Protein AF-A0A1A5YDM5-F1 (afdb_monomer)

Solvent-accessible surface area (backbone atoms only — not comparable to full-atom values): 18123 Å² total; per-residue (Å²): 141,86,87,84,81,90,83,82,86,82,82,85,85,87,78,85,77,88,78,87,75,82,81,81,90,75,72,69,75,65,53,53,61,54,53,54,57,54,51,52,54,52,51,50,52,50,48,50,50,52,50,48,53,49,52,56,62,69,59,62,75,57,85,67,50,71,64,57,40,47,51,52,39,51,50,52,51,40,64,59,36,31,85,51,29,62,77,20,45,50,38,29,23,38,36,40,39,38,33,32,37,26,44,34,77,81,57,49,44,84,68,57,51,68,57,50,67,76,68,77,66,81,78,61,51,37,73,20,21,45,52,49,48,54,55,43,61,77,44,60,92,49,73,52,53,78,51,64,41,77,81,8,33,28,17,37,35,39,38,65,83,55,66,65,42,37,38,38,30,33,50,74,48,75,56,96,66,21,28,33,34,44,35,37,42,34,31,79,37,78,62,95,55,84,55,48,70,64,58,56,45,50,54,54,48,53,55,48,62,67,33,65,83,60,40,44,78,77,44,69,36,37,38,41,38,42,42,23,93,54,89,63,48,62,62,51,47,33,60,75,54,64,37,48,79,77,48,76,48,77,55,98,60,32,41,34,39,36,20,31,37,9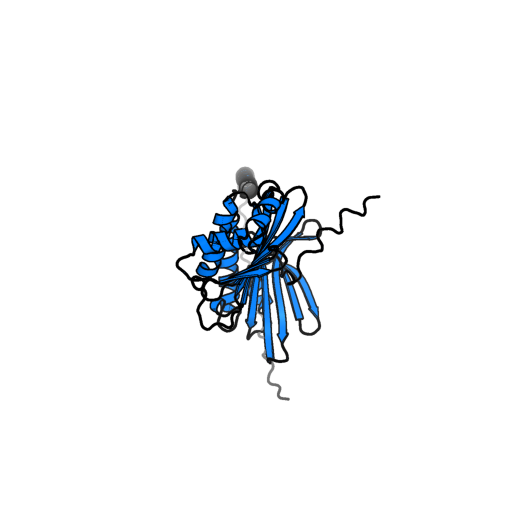2,81,52,69,54,66,37,80,72,55,102,86,48,62,28,28,32,22,32,36,40,34,62,37,75,91,76,75,41,34,37,38,39,41,14,31,19,50,71,73,69,97,66,76,92,69,78,87,68,74,81,80,78,82,79,130

Nearest PDB structures (foldseek):
  2o3o-assembly3_E  TM=2.732E-01  e=9.378E-02  Bacillus subtilis
  1b6f-assembly1_A  TM=4.244E-01  e=1.188E+00  Betula pendula
  4euz-assembly1_A  TM=3.661E-01  e=9.434E-01  Serratia fonticola
  4ev4-assembly1_A  TM=3.649E-01  e=8.406E-01  Serratia fonticola

Organism: NCBI:txid1844972

Secondary structure (DSSP, 8-state):
-----PPPPPP--------------S-HHHHHHHHHHHHHHHHHHHHHHHHHHHHHHHS------HHHHHHHHHHHHHHHHHTTSTT-GGGSEEEEEEEEEEETTTS--TTTHHHHGGGT--S--SHHHHHHHHHHHHTTTS--EEEEETTTTEEEEE-GGGTTEEEEEEEEEEETTEEEEEEEEEE-S-SSS---HHHHHHHHHHHHHHHTTT-EEEEEEEEEEEEES-TTHHHHHHHHHTPEEEEEEEETTEEEEEEE-TT-S--EEEETTEEE-EEEEEEEETTTTEEEEEEEES----S--S-TTSTTSS---

Mean predicted aligned error: 12.62 Å

Foldseek 3Di:
DDDDDDDDDDDDDDDDDDDDDDDDPDDPPVVVVVVVVVVVVVVVVVVVVVVVVVVVVVVVVPVDDPLNLVLQQLVLVQVLQQVFFDVGLQLWKKKKKWKKKFALVRQVCVVVLVVVVVVPDDQCAGPQSVLLVVLCVVVVVFPKDWDADDSNQWIWIDGVVLPAWIKIKGFPQDDPRITIIMIMTIGDSPDPDGGDSVSVSVSVVSSVVSCVVGMDGPDMKMKIKHWGPDDCSVVVSCVSQVWDWDDWDDPDQKTKTWTDHPSHDAWDDDDDPDITFKMKMWHCDPVVNTIMIMIMTRYPDDPDDDDPPPPPPPPDD

InterPro domains:
  IPR014794 Sporulation protein SpoIIT [PF08680] (233-302)

Sequence (317 aa):
MYIPPRFILKPETRRKQRGASSPRRGGKDERRKKALRGAGAAGLLLACLLVLAFLINKDADLSVSPIQAIEQDVKLLWDWSDGLLVGGAASAAWSIRMDAELPAAAGGLGKQEAEASSAGFGETTGTAGRLASEWLAGNASAGGETVVRNDGRTATVTSPEYSDIVITIHDAGVEDGKTRLVILLERSGQTGDVTTADSLLAAAGRLAEKMDGGAAIVGTSFKVRGFTESSGAAHTLQRLALAEQLETYDEDGTYSATMYTGKLRHRAGLDGRRNANLQVSEHNNTERDAVELTIGVPLISGDFGGTDAVTNAQNGE

Structure (mmCIF, N/CA/C/O backbone):
data_AF-A0A1A5YDM5-F1
#
_entry.id   AF-A0A1A5YDM5-F1
#
loop_
_atom_site.group_PDB
_atom_site.id
_atom_site.type_symbol
_atom_site.label_atom_id
_atom_site.label_alt_id
_atom_site.label_comp_id
_atom_site.label_asym_id
_atom_site.label_entity_id
_atom_site.label_seq_id
_atom_site.pdbx_PDB_ins_code
_atom_site.Cartn_x
_atom_site.Cartn_y
_atom_site.Cartn_z
_atom_site.occupancy
_atom_site.B_iso_or_equiv
_atom_site.auth_seq_id
_atom_site.auth_comp_id
_atom_site.auth_asym_id
_atom_site.auth_atom_id
_atom_site.pdbx_PDB_model_num
ATOM 1 N N . MET A 1 1 ? -43.700 -6.085 23.415 1.00 47.88 1 MET A N 1
ATOM 2 C CA . MET A 1 1 ? -43.638 -4.881 24.273 1.00 47.88 1 MET A CA 1
ATOM 3 C C . MET A 1 1 ? -43.635 -5.348 25.720 1.00 47.88 1 MET A C 1
ATOM 5 O O . MET A 1 1 ? -44.654 -5.828 26.196 1.00 47.88 1 MET A O 1
ATOM 9 N N . TYR A 1 2 ? -42.470 -5.341 26.363 1.00 44.53 2 TYR A N 1
ATOM 10 C CA . TYR A 1 2 ? -42.283 -5.828 27.729 1.00 44.53 2 TYR A CA 1
ATOM 11 C C . TYR A 1 2 ? -41.262 -4.910 28.404 1.00 44.53 2 TYR A C 1
ATOM 13 O O . TYR A 1 2 ? -40.139 -4.784 27.924 1.00 44.53 2 TYR A O 1
ATOM 21 N N . ILE A 1 3 ? -41.692 -4.214 29.455 1.00 56.19 3 ILE A N 1
ATOM 22 C CA . ILE A 1 3 ? -40.880 -3.296 30.262 1.00 56.19 3 ILE A CA 1
ATOM 23 C C . ILE A 1 3 ? -40.714 -3.934 31.643 1.00 56.19 3 ILE A C 1
ATOM 25 O O . ILE A 1 3 ? -41.722 -4.166 32.313 1.00 56.19 3 ILE A O 1
ATOM 29 N N . PRO A 1 4 ? -39.472 -4.163 32.100 1.00 60.69 4 PRO A N 1
ATOM 30 C CA . PRO A 1 4 ? -39.194 -4.205 33.535 1.00 60.69 4 PRO A CA 1
ATOM 31 C C . PRO A 1 4 ? -37.873 -3.464 33.887 1.00 60.69 4 PRO A C 1
ATOM 33 O O . PRO A 1 4 ? -37.206 -2.929 33.005 1.00 60.69 4 PRO A O 1
ATOM 36 N N . PRO A 1 5 ? -37.492 -3.342 35.171 1.00 56.72 5 PRO A N 1
ATOM 37 C CA . PRO A 1 5 ? -37.989 -2.328 36.088 1.00 56.72 5 PRO A CA 1
ATOM 38 C C . PRO A 1 5 ? -36.913 -1.302 36.496 1.00 56.72 5 PRO A C 1
ATOM 40 O O . PRO A 1 5 ? -35.708 -1.521 36.404 1.00 56.72 5 PRO A O 1
ATOM 43 N N . ARG A 1 6 ? -37.403 -0.172 37.020 1.00 50.69 6 ARG A N 1
ATOM 44 C CA . ARG A 1 6 ? -36.648 0.928 37.636 1.00 50.69 6 ARG A CA 1
ATOM 45 C C . ARG A 1 6 ? -35.733 0.436 38.764 1.00 50.69 6 ARG A C 1
ATOM 47 O O . ARG A 1 6 ? -36.229 -0.061 39.774 1.00 50.69 6 ARG A O 1
ATOM 54 N N . PHE A 1 7 ? -34.428 0.677 38.641 1.00 56.56 7 PHE A N 1
ATOM 55 C CA . PHE A 1 7 ? -33.500 0.575 39.766 1.00 56.56 7 PHE A CA 1
ATOM 56 C C . PHE A 1 7 ? -33.468 1.868 40.587 1.00 56.56 7 PHE A C 1
ATOM 58 O O . PHE A 1 7 ? -33.416 2.985 40.074 1.00 56.56 7 PHE A O 1
ATOM 65 N N . ILE A 1 8 ? -33.549 1.651 41.894 1.00 63.22 8 ILE A N 1
ATOM 66 C CA . ILE A 1 8 ? -33.698 2.607 42.985 1.00 63.22 8 ILE A CA 1
ATOM 67 C C . ILE A 1 8 ? -32.376 3.343 43.246 1.00 63.22 8 ILE A C 1
ATOM 69 O O . ILE A 1 8 ? -31.334 2.720 43.449 1.00 63.22 8 ILE A O 1
ATOM 73 N N . LEU A 1 9 ? -32.448 4.675 43.299 1.00 56.25 9 LEU A N 1
ATOM 74 C CA . LEU A 1 9 ? -31.397 5.570 43.789 1.00 56.25 9 LEU A CA 1
ATOM 75 C C . LEU A 1 9 ? -31.095 5.282 45.270 1.00 56.25 9 LEU A C 1
ATOM 77 O O . LEU A 1 9 ? -32.004 5.300 46.101 1.00 56.25 9 LEU A O 1
ATOM 81 N N . LYS A 1 10 ? -29.817 5.084 45.617 1.00 56.59 10 LYS A N 1
ATOM 82 C CA . LYS A 1 10 ? -29.341 5.166 47.007 1.00 56.59 10 LYS A CA 1
ATOM 83 C C . LYS A 1 10 ? -28.748 6.557 47.287 1.00 56.59 10 LYS A C 1
ATOM 85 O O . LYS A 1 10 ? -27.967 7.040 46.468 1.00 56.59 10 LYS A O 1
ATOM 90 N N . PRO A 1 11 ? -29.096 7.188 48.423 1.00 58.84 11 PRO A N 1
ATOM 91 C CA . PRO A 1 11 ? -28.649 8.528 48.780 1.00 58.84 11 PRO A CA 1
ATOM 92 C C . PRO A 1 11 ? -27.267 8.562 49.453 1.00 58.84 11 PRO A C 1
ATOM 94 O O . PRO A 1 11 ? -26.806 7.592 50.051 1.00 58.84 11 PRO A O 1
ATOM 97 N N . GLU A 1 12 ? -26.666 9.746 49.333 1.00 52.09 12 GLU A N 1
ATOM 98 C CA . GLU A 1 12 ? -25.566 10.369 50.076 1.00 52.09 12 GLU A CA 1
ATOM 99 C C . GLU A 1 12 ? -24.979 9.643 51.302 1.00 52.09 12 GLU A C 1
ATOM 101 O O . GLU A 1 12 ? -25.651 9.401 52.303 1.00 52.09 12 GLU A O 1
ATOM 106 N N . THR A 1 13 ? -23.644 9.565 51.337 1.00 59.69 13 THR A N 1
ATOM 107 C CA . THR A 1 13 ? -22.889 9.669 52.596 1.00 59.69 13 THR A CA 1
ATOM 108 C C . THR A 1 13 ? -21.969 10.880 52.565 1.00 59.69 13 THR A C 1
ATOM 110 O O . THR A 1 13 ? -20.824 10.842 52.116 1.00 59.69 13 THR A O 1
ATOM 113 N N . ARG A 1 14 ? -22.505 11.976 53.097 1.00 54.44 14 ARG A N 1
ATOM 114 C CA . ARG A 1 14 ? -21.819 13.215 53.455 1.00 54.44 14 ARG A CA 1
ATOM 115 C C . ARG A 1 14 ? -20.968 12.973 54.708 1.00 54.44 14 ARG A C 1
ATOM 117 O O . ARG A 1 14 ? -21.491 13.014 55.819 1.00 54.44 14 ARG A O 1
ATOM 124 N N . ARG A 1 15 ? -19.652 12.767 54.574 1.00 55.47 15 ARG A N 1
ATOM 125 C CA . ARG A 1 15 ? -18.734 12.738 55.731 1.00 55.47 15 ARG A CA 1
ATOM 126 C C . ARG A 1 15 ? -17.959 14.052 55.842 1.00 55.47 15 ARG A C 1
ATOM 128 O O . ARG A 1 15 ? -16.903 14.237 55.251 1.00 55.47 15 ARG A O 1
ATOM 135 N N . LYS A 1 16 ? -18.501 14.969 56.650 1.00 55.69 16 LYS A N 1
ATOM 136 C CA . LYS A 1 16 ? -17.735 16.043 57.299 1.00 55.69 16 LYS A CA 1
ATOM 137 C C . LYS A 1 16 ? -16.780 15.402 58.307 1.00 55.69 16 LYS A C 1
ATOM 139 O O . LYS A 1 16 ? -17.262 14.812 59.265 1.00 55.69 16 LYS A O 1
ATOM 144 N N . GLN A 1 17 ? -15.479 15.644 58.194 1.00 54.19 17 GLN A N 1
ATOM 145 C CA . GLN A 1 17 ? -14.643 15.854 59.377 1.00 54.19 17 GLN A CA 1
ATOM 146 C C . GLN A 1 17 ? -13.671 17.004 59.117 1.00 54.19 17 GLN A C 1
ATOM 148 O O . GLN A 1 17 ? -12.672 16.892 58.416 1.00 54.19 17 GLN A O 1
ATOM 153 N N . ARG A 1 18 ? -14.042 18.150 59.695 1.00 49.06 18 ARG A N 1
ATOM 154 C CA . ARG A 1 18 ? -13.180 19.303 59.914 1.00 49.06 18 ARG A CA 1
ATOM 155 C C . ARG A 1 18 ? -12.201 18.930 61.026 1.00 49.06 18 ARG A C 1
ATOM 157 O O . ARG A 1 18 ? -12.586 18.916 62.189 1.00 49.06 18 ARG A O 1
ATOM 164 N N . GLY A 1 19 ? -10.960 18.629 60.666 1.00 48.25 19 GLY A N 1
ATOM 165 C CA . GLY A 1 19 ? -9.830 18.647 61.590 1.00 48.25 19 GLY A CA 1
ATOM 166 C C . GLY A 1 19 ? -9.129 19.993 61.470 1.00 48.25 19 GLY A C 1
ATOM 167 O O . GLY A 1 19 ? -8.345 20.198 60.550 1.00 48.25 19 GLY A O 1
ATOM 168 N N . ALA A 1 20 ? -9.454 20.928 62.361 1.00 55.12 20 ALA A N 1
ATOM 169 C CA . ALA A 1 20 ? -8.724 22.180 62.503 1.00 55.12 20 ALA A CA 1
ATOM 170 C C . ALA A 1 20 ? -7.461 21.915 63.335 1.00 55.12 20 ALA A C 1
ATOM 172 O O . ALA A 1 20 ? -7.524 21.844 64.559 1.00 55.12 20 ALA A O 1
ATOM 173 N N . SER A 1 21 ? -6.320 21.747 62.670 1.00 53.19 21 SER A N 1
ATOM 174 C CA . SER A 1 21 ? -5.004 21.781 63.305 1.00 53.19 21 SER A CA 1
ATOM 175 C C . SER A 1 21 ? -4.387 23.169 63.113 1.00 53.19 21 SER A C 1
ATOM 177 O O . SER A 1 21 ? -4.205 23.665 62.001 1.00 53.19 21 SER A O 1
ATOM 179 N N . SER A 1 22 ? -4.127 23.829 64.240 1.00 51.62 22 SER A N 1
ATOM 180 C CA . SER A 1 22 ? -3.585 25.182 64.336 1.00 51.62 22 SER A CA 1
ATOM 181 C C . SER A 1 22 ? -2.279 25.360 63.549 1.00 51.62 22 SER A C 1
ATOM 183 O O . SER A 1 22 ? -1.336 24.586 63.741 1.00 51.62 22 SER A O 1
ATOM 185 N N . PRO A 1 23 ? -2.143 26.417 62.727 1.00 47.34 23 PRO A N 1
ATOM 186 C CA . PRO A 1 23 ? -0.877 26.732 62.089 1.00 47.34 23 PRO A CA 1
ATOM 187 C C . PRO A 1 23 ? 0.074 27.367 63.112 1.00 47.34 23 PRO A C 1
ATOM 189 O O . PRO A 1 23 ? -0.100 28.516 63.519 1.00 47.34 23 PRO A O 1
ATOM 192 N N . ARG A 1 24 ? 1.132 26.638 63.490 1.00 49.31 24 ARG A N 1
ATOM 193 C CA . ARG A 1 24 ? 2.325 27.222 64.122 1.00 49.31 24 ARG A CA 1
ATOM 194 C C . ARG A 1 24 ? 2.924 28.267 63.169 1.00 49.31 24 ARG A C 1
ATOM 196 O O . ARG A 1 24 ? 3.525 27.935 62.149 1.00 49.31 24 ARG A O 1
ATOM 203 N N . ARG A 1 25 ? 2.731 29.548 63.498 1.00 53.88 25 ARG A N 1
ATOM 204 C CA . ARG A 1 25 ? 3.452 30.694 62.925 1.00 53.88 25 ARG A CA 1
ATOM 205 C C . ARG A 1 25 ? 4.895 30.652 63.434 1.00 53.88 25 ARG A C 1
ATOM 207 O O . ARG A 1 25 ? 5.175 31.094 64.538 1.00 53.88 25 ARG A O 1
ATOM 214 N N . GLY A 1 26 ? 5.798 30.111 62.626 1.00 56.00 26 GLY A N 1
ATOM 215 C CA . GLY A 1 26 ? 7.236 30.200 62.864 1.00 56.00 26 GLY A CA 1
ATOM 216 C C . GLY A 1 26 ? 8.009 29.824 61.604 1.00 56.00 26 GLY A C 1
ATOM 217 O O . GLY A 1 26 ? 8.050 28.653 61.243 1.00 56.00 26 GLY A O 1
ATOM 218 N N . GLY A 1 27 ? 8.581 30.817 60.914 1.00 55.22 27 GLY A N 1
ATOM 219 C CA . GLY A 1 27 ? 9.594 30.604 59.867 1.00 55.22 27 GLY A CA 1
ATOM 220 C C . GLY A 1 27 ? 9.105 30.467 58.415 1.00 55.22 27 GLY A C 1
ATOM 221 O O . GLY A 1 27 ? 9.645 29.649 57.671 1.00 55.22 27 GLY A O 1
ATOM 222 N N . LYS A 1 28 ? 8.094 31.234 57.972 1.00 52.22 28 LYS A N 1
ATOM 223 C CA . LYS A 1 28 ? 7.624 31.183 56.566 1.00 52.22 28 LYS A CA 1
ATOM 224 C C . LYS A 1 28 ? 8.510 31.936 55.561 1.00 52.22 28 LYS A C 1
ATOM 226 O O . LYS A 1 28 ? 8.468 31.594 54.378 1.00 52.22 28 LYS A O 1
ATOM 231 N N . ASP A 1 29 ? 9.350 32.869 56.002 1.00 54.50 29 ASP A N 1
ATOM 232 C CA . ASP A 1 29 ? 10.057 33.753 55.062 1.00 54.50 29 ASP A CA 1
ATOM 233 C C . ASP A 1 29 ? 11.374 33.173 54.525 1.00 54.50 29 ASP A C 1
ATOM 235 O O . ASP A 1 29 ? 11.751 33.461 53.388 1.00 54.50 29 ASP A O 1
ATOM 239 N N . GLU A 1 30 ? 12.025 32.254 55.247 1.00 52.66 30 GLU A N 1
ATOM 240 C CA . GLU A 1 30 ? 13.225 31.576 54.730 1.00 52.66 30 GLU A CA 1
ATOM 241 C C . GLU A 1 30 ? 12.913 30.337 53.880 1.00 52.66 30 GLU A C 1
ATOM 243 O O . GLU A 1 30 ? 13.595 30.067 52.887 1.00 52.66 30 GLU A O 1
ATOM 248 N N . ARG A 1 31 ? 11.842 29.595 54.203 1.00 52.19 31 ARG A N 1
ATOM 249 C CA . ARG A 1 31 ? 11.436 28.409 53.424 1.00 52.19 31 ARG A CA 1
ATOM 250 C C . ARG A 1 31 ? 10.885 28.771 52.042 1.00 52.19 31 ARG A C 1
ATOM 252 O O . ARG A 1 31 ? 11.141 28.039 51.089 1.00 52.19 31 ARG A O 1
ATOM 259 N N . ARG A 1 32 ? 10.206 29.918 51.893 1.00 52.53 32 ARG A N 1
ATOM 260 C CA . ARG A 1 32 ? 9.726 30.410 50.585 1.00 52.53 32 ARG A CA 1
ATOM 261 C C . ARG A 1 32 ? 10.867 30.717 49.612 1.00 52.53 32 ARG A C 1
ATOM 263 O O . ARG A 1 32 ? 10.757 30.385 48.436 1.00 52.53 32 ARG A O 1
ATOM 270 N N . LYS A 1 33 ? 11.981 31.276 50.096 1.00 53.78 33 LYS A N 1
ATOM 271 C CA . LYS A 1 33 ? 13.149 31.589 49.254 1.00 53.78 33 LYS A CA 1
ATOM 272 C C . LYS A 1 33 ? 13.887 30.330 48.780 1.00 53.78 33 LYS A C 1
ATOM 274 O O . LYS A 1 33 ? 14.391 30.314 47.661 1.00 53.78 33 LYS A O 1
ATOM 279 N N . LYS A 1 34 ? 13.911 29.258 49.586 1.00 54.16 34 LYS A N 1
ATOM 280 C CA . LYS A 1 34 ? 14.491 27.960 49.185 1.00 54.16 34 LYS A CA 1
ATOM 281 C C . LYS A 1 34 ? 13.578 27.171 48.233 1.00 54.16 34 LYS A C 1
ATOM 283 O O . LYS A 1 34 ? 14.080 26.590 47.278 1.00 54.16 34 LYS A O 1
ATOM 288 N N . ALA A 1 35 ? 12.257 27.217 48.424 1.00 56.31 35 ALA A N 1
ATOM 289 C CA . ALA A 1 35 ? 11.297 26.564 47.526 1.00 56.31 35 ALA A CA 1
ATOM 290 C C . ALA A 1 35 ? 11.246 27.207 46.123 1.00 56.31 35 ALA A C 1
ATOM 292 O O . ALA A 1 35 ? 11.161 26.488 45.130 1.00 56.31 35 ALA A O 1
ATOM 293 N N . LEU A 1 36 ? 11.374 28.539 46.019 1.00 56.75 36 LEU A N 1
ATOM 294 C CA . LEU A 1 36 ? 11.413 29.223 44.717 1.00 56.75 36 LEU A CA 1
ATOM 295 C C . LEU A 1 36 ? 12.645 28.844 43.879 1.00 56.75 36 LEU A C 1
ATOM 297 O O . LEU A 1 36 ? 12.546 28.725 42.661 1.00 56.75 36 LEU A O 1
ATOM 301 N N . ARG A 1 37 ? 13.803 28.630 44.520 1.00 61.81 37 ARG A N 1
ATOM 302 C CA . ARG A 1 37 ? 15.041 28.247 43.819 1.00 61.81 37 ARG A CA 1
ATOM 303 C C . ARG A 1 37 ? 14.985 26.818 43.268 1.00 61.81 37 ARG A C 1
ATOM 305 O O . ARG A 1 37 ? 15.501 26.579 42.183 1.00 61.81 37 ARG A O 1
ATOM 312 N N . GLY A 1 38 ? 14.316 25.898 43.967 1.00 67.94 38 GLY A N 1
ATOM 313 C CA . GLY A 1 38 ? 14.103 24.528 43.481 1.00 67.94 38 GLY A CA 1
ATOM 314 C C . GLY A 1 38 ? 13.140 24.453 42.291 1.00 67.94 38 GLY A C 1
ATOM 315 O O . GLY A 1 38 ? 13.390 23.713 41.344 1.00 67.94 38 GLY A O 1
ATOM 316 N N . ALA A 1 39 ? 12.080 25.269 42.298 1.00 76.00 39 ALA A N 1
ATOM 317 C CA . ALA A 1 39 ? 11.111 25.318 41.202 1.00 76.00 39 ALA A CA 1
ATOM 318 C C . ALA A 1 39 ? 11.720 25.854 39.893 1.00 76.00 39 ALA A C 1
ATOM 320 O O . ALA A 1 39 ? 11.416 25.336 38.821 1.00 76.00 39 ALA A O 1
ATOM 321 N N . GLY A 1 40 ? 12.620 26.842 39.977 1.00 80.56 40 GLY A N 1
ATOM 322 C CA . GLY A 1 40 ? 13.315 27.380 38.803 1.00 80.56 40 GLY A CA 1
ATOM 323 C C . GLY A 1 40 ? 14.210 26.347 38.110 1.00 80.56 40 GLY A C 1
ATOM 324 O O . GLY A 1 40 ? 14.168 26.221 36.890 1.00 80.56 40 GLY A O 1
ATOM 325 N N . ALA A 1 41 ? 14.966 25.560 38.882 1.00 85.38 41 ALA A N 1
ATOM 326 C CA . ALA A 1 41 ? 15.826 24.510 38.332 1.00 85.38 41 ALA A CA 1
ATOM 327 C C . ALA A 1 41 ? 15.015 23.385 37.664 1.00 85.38 41 ALA A C 1
ATOM 329 O O . ALA A 1 41 ? 15.363 22.947 36.571 1.00 85.38 41 ALA A O 1
ATOM 330 N N . ALA A 1 42 ? 13.906 22.961 38.281 1.00 88.19 42 ALA A N 1
ATOM 331 C CA . ALA A 1 42 ? 13.024 21.945 37.708 1.00 88.19 42 ALA A CA 1
ATOM 332 C C . ALA A 1 42 ? 12.349 22.421 36.408 1.00 88.19 42 ALA A C 1
ATOM 334 O O . ALA A 1 42 ? 12.280 21.662 35.444 1.00 88.19 42 ALA A O 1
ATOM 335 N N . GLY A 1 43 ? 11.899 23.681 36.354 1.00 92.50 43 GLY A N 1
ATOM 336 C CA . GLY A 1 43 ? 11.313 24.262 35.142 1.00 92.50 43 GLY A CA 1
ATOM 337 C C . GLY A 1 43 ? 12.314 24.372 33.990 1.00 92.50 43 GLY A C 1
ATOM 338 O O . GLY A 1 43 ? 11.976 24.059 32.852 1.00 92.50 43 GLY A O 1
ATOM 339 N N . LEU A 1 44 ? 13.561 24.749 34.286 1.00 93.50 44 LEU A N 1
ATOM 340 C CA . LEU A 1 44 ? 14.623 24.841 33.283 1.00 93.50 44 LEU A CA 1
ATOM 341 C C . LEU A 1 44 ? 15.038 23.458 32.766 1.00 93.50 44 LEU A C 1
ATOM 343 O O . LEU A 1 44 ? 15.232 23.285 31.568 1.00 93.50 44 LEU A O 1
ATOM 347 N N . LEU A 1 45 ? 15.092 22.455 33.647 1.00 94.44 45 LEU A N 1
ATOM 348 C CA . LEU A 1 45 ? 15.372 21.073 33.261 1.00 94.44 45 LEU A CA 1
ATOM 349 C C . LEU A 1 45 ? 14.247 20.500 32.385 1.00 94.44 45 LEU A C 1
ATOM 351 O O . LEU A 1 45 ? 14.534 19.881 31.366 1.00 94.44 45 LEU A O 1
ATOM 355 N N . LEU A 1 46 ? 12.979 20.773 32.715 1.00 94.56 46 LEU A N 1
ATOM 356 C CA . LEU A 1 46 ? 11.840 20.391 31.875 1.00 94.56 46 LEU A CA 1
ATOM 357 C C . LEU A 1 46 ? 11.892 21.075 30.501 1.00 94.56 46 LEU A C 1
ATOM 359 O O . LEU A 1 46 ? 11.699 20.411 29.488 1.00 94.56 46 LEU A O 1
ATOM 363 N N . ALA A 1 47 ? 12.196 22.375 30.447 1.00 94.44 47 ALA A N 1
ATOM 364 C CA . ALA A 1 47 ? 12.351 23.096 29.185 1.00 94.44 47 ALA A CA 1
ATOM 365 C C . ALA A 1 47 ? 13.505 22.527 28.341 1.00 94.44 47 ALA A C 1
ATOM 367 O O . ALA A 1 47 ? 13.328 22.309 27.146 1.00 94.44 47 ALA A O 1
ATOM 368 N N . CYS A 1 48 ? 14.650 22.211 28.955 1.00 94.81 48 CYS A N 1
ATOM 369 C CA . CYS A 1 48 ? 15.755 21.542 28.268 1.00 94.81 48 C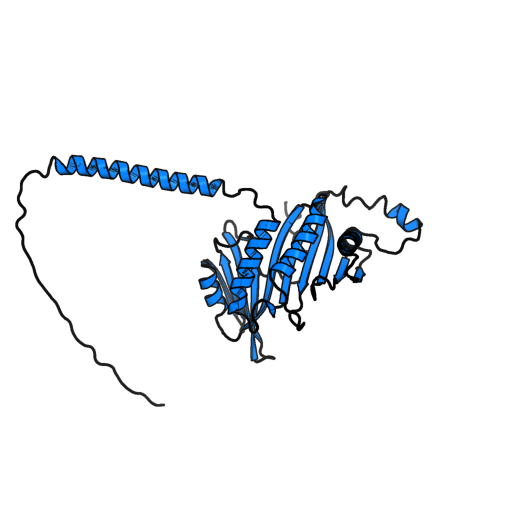YS A CA 1
ATOM 370 C C . CYS A 1 48 ? 15.362 20.155 27.752 1.00 94.81 48 CYS A C 1
ATOM 372 O O . CYS A 1 48 ? 15.727 19.823 26.632 1.00 94.81 48 CYS A O 1
ATOM 374 N N . LEU A 1 49 ? 14.602 19.362 28.515 1.00 94.31 49 LEU A N 1
ATOM 375 C CA . LEU A 1 49 ? 14.110 18.063 28.048 1.00 94.31 49 LEU A CA 1
ATOM 376 C C . LEU A 1 49 ? 13.124 18.203 26.884 1.00 94.31 49 LEU A C 1
ATOM 378 O O . LEU A 1 49 ? 13.194 17.416 25.948 1.00 94.31 49 LEU A O 1
ATOM 382 N N . LEU A 1 50 ? 12.248 19.212 26.901 1.00 91.44 50 LEU A N 1
ATOM 383 C CA . LEU A 1 50 ? 11.332 19.491 25.790 1.00 91.44 50 LEU A CA 1
ATOM 384 C C . LEU A 1 50 ? 12.079 19.948 24.533 1.00 91.44 50 LEU A C 1
ATOM 386 O O . LEU A 1 50 ? 11.764 19.489 23.440 1.00 91.44 50 LEU A O 1
ATOM 390 N N . VAL A 1 51 ? 13.093 20.807 24.678 1.00 89.75 51 VAL A N 1
ATOM 391 C CA . VAL A 1 51 ? 13.954 21.222 23.560 1.00 89.75 51 VAL A CA 1
ATOM 392 C C . VAL A 1 51 ? 14.765 20.040 23.040 1.00 89.75 51 VAL A C 1
ATOM 394 O O . VAL A 1 51 ? 14.842 19.854 21.834 1.00 89.75 51 VAL A O 1
ATOM 397 N N . LEU A 1 52 ? 15.326 19.209 23.919 1.00 85.19 52 LEU A N 1
ATOM 398 C CA . LEU A 1 52 ? 16.076 18.021 23.520 1.00 85.19 52 LEU A CA 1
ATOM 399 C C . LEU A 1 52 ? 15.172 17.013 22.797 1.00 85.19 52 LEU A C 1
ATOM 401 O O . LEU A 1 52 ? 15.554 16.511 21.750 1.00 85.19 52 LEU A O 1
ATOM 405 N N . ALA A 1 53 ? 13.958 16.772 23.298 1.00 80.38 53 ALA A N 1
ATOM 406 C CA . ALA A 1 53 ? 12.967 15.932 22.628 1.00 80.38 53 ALA A CA 1
ATOM 407 C C . ALA A 1 53 ? 12.562 16.506 21.261 1.00 80.38 53 ALA A C 1
ATOM 409 O O . ALA A 1 53 ? 12.439 15.763 20.292 1.00 80.38 53 ALA A O 1
ATOM 410 N N . PHE A 1 54 ? 12.405 17.828 21.159 1.00 78.19 54 PHE A N 1
ATOM 411 C CA . PHE A 1 54 ? 12.125 18.501 19.893 1.00 78.19 54 PHE A CA 1
ATOM 412 C C . PHE A 1 54 ? 13.292 18.391 18.903 1.00 78.19 54 PHE A C 1
ATOM 414 O O . PHE A 1 54 ? 13.061 18.133 17.728 1.00 78.19 54 PHE A O 1
ATOM 421 N N . LEU A 1 55 ? 14.537 18.548 19.364 1.00 75.31 55 LEU A N 1
ATOM 422 C CA . LEU A 1 55 ? 15.734 18.425 18.529 1.00 75.31 55 LEU A CA 1
ATOM 423 C C . LEU A 1 55 ? 15.955 16.980 18.065 1.00 75.31 55 LEU A C 1
ATOM 425 O O . LEU A 1 55 ? 16.191 16.764 16.884 1.00 75.31 55 LEU A O 1
ATOM 429 N N . ILE A 1 56 ? 15.775 15.992 18.947 1.00 72.88 56 ILE A N 1
ATOM 430 C CA . ILE A 1 56 ? 15.852 14.566 18.585 1.00 72.88 56 ILE A CA 1
ATOM 431 C C . ILE A 1 56 ? 14.763 14.202 17.565 1.00 72.88 56 ILE A C 1
ATOM 433 O O . ILE A 1 56 ? 15.027 13.450 16.635 1.00 72.88 56 ILE A O 1
ATOM 437 N N . ASN A 1 57 ? 13.560 14.771 17.685 1.00 64.62 57 ASN A N 1
ATOM 438 C CA . ASN A 1 57 ? 12.489 14.539 16.713 1.00 64.62 57 ASN A CA 1
ATOM 439 C C . ASN A 1 57 ? 12.684 15.285 15.386 1.00 64.62 57 ASN A C 1
ATOM 441 O O . ASN A 1 57 ? 12.069 14.899 14.397 1.00 64.62 57 ASN A O 1
ATOM 445 N N . LYS A 1 58 ? 13.503 16.345 15.345 1.00 55.03 58 LYS A N 1
ATOM 446 C CA . LYS A 1 58 ? 13.735 17.127 14.124 1.00 55.03 58 LYS A CA 1
ATOM 447 C C . LYS A 1 58 ? 14.718 16.445 13.165 1.00 55.03 58 LYS A C 1
ATOM 449 O O . LYS A 1 58 ? 14.579 16.620 11.962 1.00 55.03 58 LYS A O 1
ATOM 454 N N . ASP A 1 59 ? 15.623 15.625 13.702 1.00 41.91 59 ASP A N 1
ATOM 455 C CA . ASP A 1 59 ? 16.624 14.865 12.938 1.00 41.91 59 ASP A CA 1
ATOM 456 C C . ASP A 1 59 ? 16.286 13.363 12.830 1.00 41.91 59 ASP A C 1
ATOM 458 O O . ASP A 1 59 ? 17.068 12.576 12.300 1.00 41.91 59 ASP A O 1
ATOM 462 N N . ALA A 1 60 ? 15.107 12.944 13.308 1.00 47.72 60 ALA A N 1
ATOM 463 C CA . ALA A 1 60 ? 14.608 11.575 13.161 1.00 47.72 60 ALA A CA 1
ATOM 464 C C . ALA A 1 60 ? 14.084 11.251 11.746 1.00 47.72 60 ALA A C 1
ATOM 466 O O . ALA A 1 60 ? 13.616 10.135 11.528 1.00 47.72 60 ALA A O 1
ATOM 467 N N . ASP A 1 61 ? 14.261 12.156 10.776 1.00 50.56 61 ASP A N 1
ATOM 468 C CA . ASP A 1 61 ? 14.441 11.799 9.359 1.00 50.56 61 ASP A CA 1
ATOM 469 C C . ASP A 1 61 ? 15.865 11.236 9.147 1.00 50.56 61 ASP A C 1
ATOM 471 O O . ASP A 1 61 ? 16.568 11.563 8.189 1.00 50.56 61 ASP A O 1
ATOM 475 N N . LEU A 1 62 ? 16.315 10.354 10.055 1.00 50.00 62 LEU A N 1
ATOM 476 C CA . LEU A 1 62 ? 17.330 9.370 9.700 1.00 50.00 62 LEU A CA 1
ATOM 477 C C . LEU A 1 62 ? 16.810 8.731 8.422 1.00 50.00 62 LEU A C 1
ATOM 479 O O . LEU A 1 62 ? 15.660 8.299 8.402 1.00 50.00 62 LEU A O 1
ATOM 483 N N . SER A 1 63 ? 17.614 8.753 7.364 1.00 62.69 63 SER A N 1
ATOM 484 C CA . SER A 1 63 ? 17.264 8.252 6.040 1.00 62.69 63 SER A CA 1
ATOM 485 C C . SER A 1 63 ? 16.984 6.748 6.108 1.00 62.69 63 SER A C 1
ATOM 487 O O . SER A 1 63 ? 17.831 5.921 5.771 1.00 62.69 63 SER A O 1
ATOM 489 N N . VAL A 1 64 ? 15.814 6.388 6.628 1.00 75.31 64 VAL A N 1
ATOM 490 C CA . VAL A 1 64 ? 15.259 5.048 6.585 1.00 75.31 64 VAL A CA 1
ATOM 491 C C . VAL A 1 64 ? 15.117 4.757 5.104 1.00 75.31 64 VAL A C 1
ATOM 493 O O . VAL A 1 64 ? 14.507 5.539 4.372 1.00 75.31 64 VAL A O 1
ATOM 496 N N . SER A 1 65 ? 15.751 3.677 4.648 1.00 84.88 65 SER A N 1
ATOM 497 C CA . SER A 1 65 ? 15.611 3.262 3.254 1.00 84.88 65 SER A CA 1
ATOM 498 C C . SER A 1 65 ? 14.115 3.152 2.929 1.00 84.88 65 SER A C 1
ATOM 500 O O . SER A 1 65 ? 13.372 2.641 3.777 1.00 84.88 65 SER A O 1
ATOM 502 N N . PRO A 1 66 ? 13.645 3.579 1.740 1.00 85.56 66 PRO A N 1
ATOM 503 C CA . PRO A 1 66 ? 12.245 3.421 1.342 1.00 85.56 66 PRO A CA 1
ATOM 504 C C . PRO A 1 66 ? 11.704 2.010 1.617 1.00 85.56 66 PRO A C 1
ATOM 506 O O . PRO A 1 66 ? 10.572 1.848 2.059 1.00 85.56 66 PRO A O 1
ATOM 509 N N . ILE A 1 67 ? 12.554 0.988 1.485 1.00 87.44 67 ILE A N 1
ATOM 510 C CA . ILE A 1 67 ? 12.197 -0.412 1.739 1.00 87.44 67 ILE A CA 1
ATOM 511 C C . ILE A 1 67 ? 11.964 -0.723 3.214 1.00 87.44 67 ILE A C 1
ATOM 513 O O . ILE A 1 67 ? 11.042 -1.462 3.538 1.00 87.44 67 ILE A O 1
ATOM 517 N N . GLN A 1 68 ? 12.717 -0.113 4.123 1.00 90.81 68 GLN A N 1
ATOM 518 C CA . GLN A 1 68 ? 12.466 -0.260 5.559 1.00 90.81 68 GLN A CA 1
ATOM 519 C C . GLN A 1 68 ? 11.157 0.425 5.975 1.00 90.81 68 GLN A C 1
ATOM 521 O O . GLN A 1 68 ? 10.441 -0.077 6.841 1.00 90.81 68 GLN A O 1
ATOM 526 N N . ALA A 1 69 ? 10.817 1.557 5.347 1.00 91.75 69 ALA A N 1
ATOM 527 C CA . ALA A 1 69 ? 9.526 2.206 5.561 1.00 91.75 69 ALA A CA 1
ATOM 528 C C . ALA A 1 69 ? 8.371 1.330 5.047 1.00 91.75 69 ALA A C 1
ATOM 530 O O . ALA A 1 69 ? 7.351 1.207 5.724 1.00 91.75 69 ALA A O 1
ATOM 531 N N . ILE A 1 70 ? 8.551 0.687 3.886 1.00 92.81 70 ILE A N 1
ATOM 532 C CA . ILE A 1 70 ? 7.594 -0.275 3.322 1.00 92.81 70 ILE A CA 1
ATOM 533 C C . ILE A 1 70 ? 7.405 -1.460 4.269 1.00 92.81 70 ILE A C 1
ATOM 535 O O . ILE A 1 70 ? 6.275 -1.809 4.600 1.00 92.81 70 ILE A O 1
ATOM 539 N N . GLU A 1 71 ? 8.504 -2.040 4.748 1.00 94.81 71 GLU A N 1
ATOM 540 C CA . GLU A 1 71 ? 8.489 -3.164 5.681 1.00 94.81 71 GLU A CA 1
ATOM 541 C C . GLU A 1 71 ? 7.690 -2.856 6.948 1.00 94.81 71 GLU A C 1
ATOM 543 O O . GLU A 1 71 ? 6.826 -3.643 7.342 1.00 94.81 71 GLU A O 1
ATOM 548 N N . GLN A 1 72 ? 7.950 -1.705 7.571 1.00 95.69 72 GLN A N 1
ATOM 549 C CA . GLN A 1 72 ? 7.240 -1.296 8.778 1.00 95.69 72 GLN A CA 1
ATOM 550 C C . GLN A 1 72 ? 5.737 -1.125 8.521 1.00 95.69 72 GLN A C 1
ATOM 552 O O . GLN A 1 72 ? 4.923 -1.633 9.295 1.00 95.69 72 GLN A O 1
ATOM 557 N N . ASP A 1 73 ? 5.367 -0.416 7.456 1.00 96.56 73 ASP A N 1
ATOM 558 C CA . ASP A 1 73 ? 3.970 -0.074 7.191 1.00 96.56 73 ASP A CA 1
ATOM 559 C C . ASP A 1 73 ? 3.147 -1.299 6.781 1.00 96.56 73 ASP A C 1
ATOM 561 O O . ASP A 1 73 ? 2.032 -1.469 7.273 1.00 96.56 73 ASP A O 1
ATOM 565 N N . VAL A 1 74 ? 3.709 -2.201 5.966 1.00 96.50 74 VAL A N 1
ATOM 566 C CA . VAL A 1 74 ? 3.056 -3.469 5.600 1.00 96.50 74 VAL A CA 1
ATOM 567 C C . VAL A 1 74 ? 2.859 -4.351 6.827 1.00 96.50 74 VAL A C 1
ATOM 569 O O . VAL A 1 74 ? 1.770 -4.888 6.997 1.00 96.50 74 VAL A O 1
ATOM 572 N N . LYS A 1 75 ? 3.858 -4.477 7.714 1.00 97.25 75 LYS A N 1
ATOM 573 C CA . LYS A 1 75 ? 3.722 -5.274 8.947 1.00 97.25 75 LYS A CA 1
ATOM 574 C C . LYS A 1 75 ? 2.633 -4.725 9.866 1.00 97.25 75 LYS A C 1
ATOM 576 O O . LYS A 1 75 ? 1.795 -5.482 10.337 1.00 97.25 75 LYS A O 1
ATOM 581 N N . LEU A 1 76 ? 2.595 -3.407 10.067 1.00 97.88 76 LEU A N 1
ATOM 582 C CA . LEU A 1 76 ? 1.545 -2.771 10.867 1.00 97.88 76 LEU A CA 1
ATOM 583 C C . LEU A 1 76 ? 0.157 -2.959 10.250 1.00 97.88 76 LEU A C 1
ATOM 585 O O . LEU A 1 76 ? -0.789 -3.293 10.960 1.00 97.88 76 LEU A O 1
ATOM 589 N N . LEU A 1 77 ? 0.032 -2.761 8.935 1.00 97.75 77 LEU A N 1
ATOM 590 C CA . LEU A 1 77 ? -1.230 -2.948 8.227 1.00 97.75 77 LEU A CA 1
ATOM 591 C C . LEU A 1 77 ? -1.687 -4.412 8.268 1.00 97.75 77 LEU A C 1
ATOM 593 O O . LEU A 1 77 ? -2.878 -4.679 8.431 1.00 97.75 77 LEU A O 1
ATOM 597 N N . TRP A 1 78 ? -0.750 -5.355 8.166 1.00 97.81 78 TRP A N 1
ATOM 598 C CA . TRP A 1 78 ? -1.011 -6.785 8.305 1.00 97.81 78 TRP A CA 1
ATOM 599 C C . TRP A 1 78 ? -1.566 -7.100 9.693 1.00 97.81 78 TRP A C 1
ATOM 601 O O . TRP A 1 78 ? -2.674 -7.616 9.799 1.00 97.81 78 TRP A O 1
ATOM 611 N N . ASP A 1 79 ? -0.866 -6.686 10.751 1.00 97.94 79 ASP A N 1
ATOM 612 C CA . ASP A 1 79 ? -1.287 -6.911 12.137 1.00 97.94 79 ASP A CA 1
ATOM 613 C C . ASP A 1 79 ? -2.666 -6.305 12.436 1.00 97.94 79 ASP A C 1
ATOM 615 O O . ASP A 1 79 ? -3.480 -6.900 13.144 1.00 97.94 79 ASP A O 1
ATOM 619 N N . TRP A 1 80 ? -2.954 -5.110 11.911 1.00 98.00 80 TRP A N 1
ATOM 620 C CA . TRP A 1 80 ? -4.251 -4.470 12.129 1.00 98.00 80 TRP A CA 1
ATOM 621 C C . TRP A 1 80 ? -5.377 -5.135 11.351 1.00 98.00 80 TRP A C 1
ATOM 623 O O . TRP A 1 80 ? -6.479 -5.250 11.880 1.00 98.00 80 TRP A O 1
ATOM 633 N N . SER A 1 81 ? -5.126 -5.548 10.110 1.00 97.81 81 SER A N 1
ATOM 634 C CA . SER A 1 81 ? -6.147 -6.174 9.265 1.00 97.81 81 SER A CA 1
ATOM 635 C C . SER A 1 81 ? -6.452 -7.615 9.672 1.00 97.81 81 SER A C 1
ATOM 637 O O . SER A 1 81 ? -7.584 -8.060 9.483 1.00 97.81 81 SER A O 1
ATOM 639 N N . ASP A 1 82 ? -5.506 -8.317 10.303 1.00 97.38 82 ASP A N 1
ATOM 640 C CA . ASP A 1 82 ? -5.667 -9.722 10.684 1.00 97.38 82 ASP A CA 1
ATOM 641 C C . ASP A 1 82 ? -6.839 -9.963 11.643 1.00 97.38 82 ASP A C 1
ATOM 643 O O . ASP A 1 82 ? -7.627 -10.884 11.455 1.00 97.38 82 ASP A O 1
ATOM 647 N N . GLY A 1 83 ? -7.025 -9.077 12.621 1.00 96.12 83 GLY A N 1
ATOM 648 C CA . GLY A 1 83 ? -8.158 -9.152 13.546 1.00 96.12 83 GLY A CA 1
ATOM 649 C C . GLY A 1 83 ? -9.467 -8.562 13.011 1.00 96.12 83 GLY A C 1
ATOM 650 O O . GLY A 1 83 ? -10.483 -8.638 13.701 1.00 96.12 83 GLY A O 1
ATOM 651 N N . LEU A 1 84 ? -9.450 -7.920 11.839 1.00 97.69 84 LEU A N 1
ATOM 652 C CA . LEU A 1 84 ? -10.609 -7.214 11.279 1.00 97.69 84 LEU A CA 1
ATOM 653 C C . LEU A 1 84 ? -11.270 -7.973 10.129 1.00 97.69 84 LEU A C 1
ATOM 655 O O . LEU A 1 84 ? -12.465 -7.790 9.902 1.00 97.69 84 LEU A O 1
ATOM 659 N N . LEU A 1 85 ? -10.515 -8.795 9.401 1.00 97.44 85 LEU A N 1
ATOM 660 C CA . LEU A 1 85 ? -10.983 -9.487 8.205 1.00 97.44 85 LEU A CA 1
ATOM 661 C C . LEU A 1 85 ? -11.394 -10.932 8.502 1.00 97.44 85 LEU A C 1
ATOM 663 O O . LEU A 1 85 ? -10.747 -11.644 9.269 1.00 97.44 85 LEU A O 1
ATOM 667 N N . VAL A 1 86 ? -12.457 -11.391 7.843 1.00 95.31 86 VAL A N 1
ATOM 668 C CA . VAL A 1 86 ? -12.852 -12.803 7.813 1.00 95.31 86 VAL A CA 1
ATOM 669 C C . VAL A 1 86 ? -11.720 -13.604 7.183 1.00 95.31 86 VAL A C 1
ATOM 671 O O . VAL A 1 86 ? -11.357 -13.339 6.045 1.00 95.31 86 VAL A O 1
ATOM 674 N N . GLY A 1 87 ? -11.177 -14.578 7.919 1.00 93.50 87 GLY A N 1
ATOM 675 C CA . GLY A 1 87 ? -10.013 -15.366 7.491 1.00 93.50 87 GLY A CA 1
ATOM 676 C C . GLY A 1 87 ? -8.661 -14.673 7.709 1.00 93.50 87 GLY A C 1
ATOM 677 O O . GLY A 1 87 ? -7.627 -15.227 7.334 1.00 93.50 87 GLY A O 1
ATOM 678 N N . GLY A 1 88 ? -8.656 -13.488 8.323 1.00 95.50 88 GLY A N 1
ATOM 679 C CA . GLY A 1 88 ? -7.456 -12.720 8.634 1.00 95.50 88 GLY A CA 1
ATOM 680 C C . GLY A 1 88 ? -6.764 -12.113 7.416 1.00 95.50 88 GLY A C 1
ATOM 681 O O . GLY A 1 88 ? -7.210 -12.235 6.269 1.00 95.50 88 GLY A O 1
ATOM 682 N N . ALA A 1 89 ? -5.627 -11.469 7.667 1.00 95.62 89 ALA A N 1
ATOM 683 C CA . ALA A 1 89 ? -4.842 -10.749 6.667 1.00 95.62 89 ALA A CA 1
ATOM 684 C C . ALA A 1 89 ? -4.339 -11.692 5.564 1.00 95.62 89 ALA A C 1
ATOM 686 O O . ALA A 1 89 ? -4.286 -11.326 4.388 1.00 95.62 89 ALA A O 1
ATOM 687 N N . ALA A 1 90 ? -4.049 -12.941 5.934 1.00 93.69 90 ALA A N 1
ATOM 688 C CA . ALA A 1 90 ? -3.605 -13.990 5.026 1.00 93.69 90 ALA A CA 1
ATOM 689 C C . ALA A 1 90 ? -4.666 -14.412 3.996 1.00 93.69 90 ALA A C 1
ATOM 691 O O . ALA A 1 90 ? -4.305 -14.996 2.979 1.00 93.69 90 ALA A O 1
ATOM 692 N N . SER A 1 91 ? -5.948 -14.111 4.204 1.00 92.50 91 SER A N 1
ATOM 693 C CA . SER A 1 91 ? -7.024 -14.392 3.235 1.00 92.50 91 SER A CA 1
ATOM 694 C C . SER A 1 91 ? -7.436 -13.169 2.406 1.00 92.50 91 SER A C 1
ATOM 696 O O . SER A 1 91 ? -8.230 -13.272 1.475 1.00 92.50 91 SER A O 1
ATOM 698 N N . ALA A 1 92 ? -6.901 -11.995 2.737 1.00 94.50 92 ALA A N 1
ATOM 699 C CA . ALA A 1 92 ? -7.282 -10.749 2.102 1.00 94.50 92 ALA A CA 1
ATOM 700 C C . ALA A 1 92 ? -6.640 -10.581 0.718 1.00 94.50 92 ALA A C 1
ATOM 702 O O . ALA A 1 92 ? -5.577 -11.140 0.418 1.00 94.50 92 ALA A O 1
ATOM 703 N N . ALA A 1 93 ? -7.264 -9.741 -0.106 1.00 94.56 93 ALA A N 1
ATOM 704 C CA . ALA A 1 93 ? -6.636 -9.212 -1.303 1.00 94.56 93 ALA A CA 1
ATOM 705 C C . ALA A 1 93 ? -5.665 -8.092 -0.909 1.00 94.56 93 ALA A C 1
ATOM 707 O O . ALA A 1 93 ? -6.033 -7.182 -0.163 1.00 94.56 93 ALA A O 1
ATOM 708 N N . TRP A 1 94 ? -4.441 -8.153 -1.427 1.00 95.56 94 TRP A N 1
ATOM 709 C CA . TRP A 1 94 ? -3.384 -7.181 -1.150 1.00 95.56 94 TRP A CA 1
ATOM 710 C C . TRP A 1 94 ? -2.938 -6.509 -2.440 1.00 95.56 94 TRP A C 1
ATOM 712 O O . TRP A 1 94 ? -2.846 -7.159 -3.477 1.00 95.56 94 TRP A O 1
ATOM 722 N N . SER A 1 95 ? -2.634 -5.218 -2.363 1.00 95.06 95 SER A N 1
ATOM 723 C CA . SER A 1 95 ? -2.010 -4.457 -3.440 1.00 95.06 95 SER A CA 1
ATOM 724 C C . SER A 1 95 ? -0.924 -3.553 -2.870 1.00 95.06 95 SER A C 1
ATOM 726 O O . SER A 1 95 ? -1.178 -2.781 -1.945 1.00 95.06 95 SER A O 1
ATOM 728 N N . ILE A 1 96 ? 0.270 -3.612 -3.451 1.00 94.75 96 ILE A N 1
ATOM 729 C CA . ILE A 1 96 ? 1.365 -2.671 -3.205 1.00 94.75 96 ILE A CA 1
ATOM 730 C C . ILE A 1 96 ? 1.625 -1.929 -4.507 1.00 94.75 96 ILE A C 1
ATOM 732 O O . ILE A 1 96 ? 1.967 -2.542 -5.514 1.00 94.75 96 ILE A O 1
ATOM 736 N N . ARG A 1 97 ? 1.482 -0.608 -4.484 1.00 94.44 97 ARG A N 1
ATOM 737 C CA . ARG A 1 97 ? 1.823 0.265 -5.601 1.00 94.44 97 ARG A CA 1
ATOM 738 C C . ARG A 1 97 ? 3.103 1.014 -5.279 1.00 94.44 97 ARG A C 1
ATOM 740 O O . ARG A 1 97 ? 3.155 1.700 -4.265 1.00 94.44 97 ARG A O 1
ATOM 747 N N . MET A 1 98 ? 4.082 0.937 -6.166 1.00 93.50 98 MET A N 1
ATOM 748 C CA . MET A 1 98 ? 5.293 1.748 -6.143 1.00 93.50 98 MET A CA 1
ATOM 749 C C . MET A 1 98 ? 5.340 2.618 -7.393 1.00 93.50 98 MET A C 1
ATOM 751 O O . MET A 1 98 ? 5.239 2.112 -8.508 1.00 93.50 98 MET A O 1
ATOM 755 N N . ASP A 1 99 ? 5.520 3.917 -7.205 1.00 92.81 99 ASP A N 1
ATOM 756 C CA . ASP A 1 99 ? 5.840 4.845 -8.279 1.00 92.81 99 ASP A CA 1
ATOM 757 C C . ASP A 1 99 ? 7.359 5.062 -8.266 1.00 92.81 99 ASP A C 1
ATOM 759 O O . ASP A 1 99 ? 7.946 5.378 -7.224 1.00 92.81 99 ASP A O 1
ATOM 763 N N . ALA A 1 100 ? 8.009 4.861 -9.410 1.00 91.88 100 ALA A N 1
ATOM 764 C CA . ALA A 1 100 ? 9.458 4.953 -9.542 1.00 91.88 100 ALA A CA 1
ATOM 765 C C . ALA A 1 100 ? 9.865 5.857 -10.708 1.00 91.88 100 ALA A C 1
ATOM 767 O O . ALA A 1 100 ? 9.175 5.950 -11.720 1.00 91.88 100 ALA A O 1
ATOM 768 N N . GLU A 1 101 ? 11.016 6.507 -10.576 1.00 91.38 101 GLU A N 1
ATOM 769 C CA . GLU A 1 101 ? 11.600 7.351 -11.613 1.00 91.38 101 GLU A CA 1
ATOM 770 C C . GLU A 1 101 ? 12.976 6.835 -12.020 1.00 91.38 101 GLU A C 1
ATOM 772 O O . GLU A 1 101 ? 13.871 6.705 -11.187 1.00 91.38 101 GLU A O 1
ATOM 777 N N . LEU A 1 102 ? 13.167 6.605 -13.315 1.00 87.69 102 LEU A N 1
ATOM 778 C CA . LEU A 1 102 ? 14.455 6.281 -13.921 1.00 87.69 102 LEU A CA 1
ATOM 779 C C . LEU A 1 102 ? 14.999 7.505 -14.667 1.00 87.69 102 LEU A C 1
ATOM 781 O O . LEU A 1 102 ? 14.235 8.165 -15.368 1.00 87.69 102 LEU A O 1
ATOM 785 N N . PRO A 1 103 ? 16.307 7.802 -14.625 1.00 84.56 103 PRO A N 1
ATOM 786 C CA . PRO A 1 103 ? 16.907 8.809 -15.496 1.00 84.56 103 PRO A CA 1
ATOM 787 C C . PRO A 1 103 ? 16.562 8.535 -16.967 1.00 84.56 103 PRO A C 1
ATOM 789 O O . PRO A 1 103 ? 16.664 7.393 -17.403 1.00 84.56 103 PRO A O 1
ATOM 792 N N . ALA A 1 104 ? 16.227 9.545 -17.779 1.00 71.81 104 ALA A N 1
ATOM 793 C CA . ALA A 1 104 ? 15.918 9.332 -19.203 1.00 71.81 104 ALA A CA 1
ATOM 794 C C . ALA A 1 104 ? 17.094 8.764 -20.009 1.00 71.81 104 ALA A C 1
ATOM 796 O O . ALA A 1 104 ? 16.877 8.259 -21.100 1.00 71.81 104 ALA A O 1
ATOM 797 N N . ALA A 1 105 ? 18.328 8.821 -19.497 1.00 64.38 105 ALA A N 1
ATOM 798 C CA . ALA A 1 105 ? 19.464 8.107 -20.083 1.00 64.38 105 ALA A CA 1
ATOM 799 C C . ALA A 1 105 ? 19.449 6.600 -19.754 1.00 64.38 105 ALA A C 1
ATOM 801 O O . ALA A 1 105 ? 19.894 5.799 -20.567 1.00 64.38 105 ALA A O 1
ATOM 802 N N . ALA A 1 106 ? 18.898 6.211 -18.598 1.00 58.28 106 ALA A N 1
ATOM 803 C CA . ALA A 1 106 ? 18.664 4.819 -18.206 1.00 58.28 106 ALA A CA 1
ATOM 804 C C . ALA A 1 106 ? 17.364 4.251 -18.815 1.00 58.28 106 ALA A C 1
ATOM 806 O O . ALA A 1 106 ? 17.288 3.061 -19.107 1.00 58.28 106 ALA A O 1
ATOM 807 N N . GLY A 1 107 ? 16.369 5.112 -19.065 1.00 48.69 107 GLY A N 1
ATOM 808 C CA . GLY A 1 107 ? 15.216 4.862 -19.944 1.00 48.69 107 GLY A CA 1
ATOM 809 C C . GLY A 1 107 ? 15.486 5.201 -21.418 1.00 48.69 107 GLY A C 1
ATOM 810 O O . GLY A 1 107 ? 14.578 5.192 -22.244 1.00 48.69 107 GLY A O 1
ATOM 811 N N . GLY A 1 108 ? 16.739 5.524 -21.758 1.00 42.97 108 GLY A N 1
ATOM 812 C CA . GLY A 1 108 ? 17.183 6.029 -23.057 1.00 42.97 108 GLY A CA 1
ATOM 813 C C . GLY A 1 108 ? 17.341 4.920 -24.083 1.00 42.97 108 GLY A C 1
ATOM 814 O O . GLY A 1 108 ? 18.398 4.770 -24.685 1.00 42.97 108 GLY A O 1
ATOM 815 N N . LEU A 1 109 ? 16.291 4.132 -24.269 1.00 45.81 109 LEU A N 1
ATOM 816 C CA . LEU A 1 109 ? 16.248 3.021 -25.211 1.00 45.81 109 LEU A CA 1
ATOM 817 C C . LEU A 1 109 ? 15.789 3.441 -26.615 1.00 45.81 109 LEU A C 1
ATOM 819 O O . LEU A 1 109 ? 16.041 2.719 -27.574 1.00 45.81 109 LEU A O 1
ATOM 823 N N . GLY A 1 110 ? 15.278 4.665 -26.791 1.00 46.62 110 GLY A N 1
ATOM 824 C CA . GLY A 1 110 ? 14.764 5.149 -28.081 1.00 46.62 110 GLY A CA 1
ATOM 825 C C . GLY A 1 110 ? 15.769 5.197 -29.247 1.00 46.62 110 GLY A C 1
ATOM 826 O O . GLY A 1 110 ? 15.353 5.406 -30.382 1.00 46.62 110 GLY A O 1
ATOM 827 N N . LYS A 1 111 ? 17.078 5.004 -29.014 1.00 45.06 111 LYS A N 1
ATOM 828 C CA . LYS A 1 111 ? 18.081 4.890 -30.095 1.00 45.06 111 LYS A CA 1
ATOM 829 C C . LYS A 1 111 ? 18.643 3.481 -30.305 1.00 45.06 111 LYS A C 1
ATOM 831 O O . LYS A 1 111 ? 18.947 3.156 -31.444 1.00 45.06 111 LYS A O 1
ATOM 836 N N . GLN A 1 112 ? 18.747 2.643 -29.269 1.00 45.34 112 GLN A N 1
ATOM 837 C CA . GLN A 1 112 ? 19.208 1.250 -29.421 1.00 45.34 112 GLN A CA 1
ATOM 838 C C . GLN A 1 112 ? 18.065 0.277 -29.761 1.00 45.34 112 GLN A C 1
ATOM 840 O O . GLN A 1 112 ? 18.298 -0.702 -30.465 1.00 45.34 112 GLN A O 1
ATOM 845 N N . GLU A 1 113 ? 16.818 0.565 -29.369 1.00 45.97 113 GLU A N 1
ATOM 846 C CA . GLU A 1 113 ? 15.639 -0.223 -29.772 1.00 45.97 113 GLU A CA 1
ATOM 847 C C . GLU A 1 113 ? 15.310 -0.077 -31.262 1.00 45.97 113 GLU A C 1
ATOM 849 O O . GLU A 1 113 ? 14.863 -1.039 -31.884 1.00 45.97 113 GLU A O 1
ATOM 854 N N . ALA A 1 114 ? 15.598 1.086 -31.860 1.00 47.56 114 ALA A N 1
ATOM 855 C CA . ALA A 1 114 ? 15.436 1.303 -33.299 1.00 47.56 114 ALA A CA 1
ATOM 856 C C . ALA A 1 114 ? 16.376 0.412 -34.137 1.00 47.56 114 ALA A C 1
ATOM 858 O O . ALA A 1 114 ? 16.016 0.011 -35.241 1.00 47.56 114 ALA A O 1
ATOM 859 N N . GLU A 1 115 ? 17.553 0.061 -33.606 1.00 48.84 115 GLU A N 1
ATOM 860 C CA . GLU A 1 115 ? 18.493 -0.860 -34.257 1.00 48.84 115 GLU A CA 1
ATOM 861 C C . GLU A 1 115 ? 18.208 -2.330 -33.899 1.00 48.84 115 GLU A C 1
ATOM 863 O O . GLU A 1 115 ? 18.264 -3.188 -34.779 1.00 48.84 115 GLU A O 1
ATOM 868 N N . ALA A 1 116 ? 17.818 -2.640 -32.656 1.00 47.75 116 ALA A N 1
ATOM 869 C CA . ALA A 1 116 ? 17.508 -4.009 -32.223 1.00 47.75 116 ALA A CA 1
ATOM 870 C C . ALA A 1 116 ? 16.216 -4.582 -32.846 1.00 47.75 116 ALA A C 1
ATOM 872 O O . ALA A 1 116 ? 16.153 -5.780 -33.125 1.00 47.75 116 ALA A O 1
ATOM 873 N N . SER A 1 117 ? 15.225 -3.734 -33.154 1.00 49.78 117 SER A N 1
ATOM 874 C CA . SER A 1 117 ? 14.009 -4.105 -33.906 1.00 49.78 117 SER A CA 1
ATOM 875 C C . SER A 1 117 ? 14.324 -4.697 -35.293 1.00 49.78 117 SER A C 1
ATOM 877 O O . SER A 1 117 ? 13.613 -5.578 -35.779 1.00 49.78 117 SER A O 1
ATOM 879 N N . SER A 1 118 ? 15.452 -4.312 -35.905 1.00 47.97 118 SER A N 1
ATOM 880 C CA . SER A 1 118 ? 15.879 -4.854 -37.203 1.00 47.97 118 SER A CA 1
ATOM 881 C C . SER A 1 118 ? 16.482 -6.270 -37.134 1.00 47.97 118 SER A C 1
ATOM 883 O O . SER A 1 118 ? 16.652 -6.908 -38.172 1.00 47.97 118 SER A O 1
ATOM 885 N N . ALA A 1 119 ? 16.780 -6.787 -35.932 1.00 48.72 119 ALA A N 1
ATOM 886 C CA . ALA A 1 119 ? 17.525 -8.035 -35.731 1.00 48.72 119 ALA A CA 1
ATOM 887 C C . ALA A 1 119 ? 16.658 -9.275 -35.421 1.00 48.72 119 ALA A C 1
ATOM 889 O O . ALA A 1 119 ? 17.205 -10.348 -35.171 1.00 48.72 119 ALA A O 1
ATOM 890 N N . GLY A 1 120 ? 15.324 -9.171 -35.447 1.00 40.25 120 GLY A N 1
ATOM 891 C CA . GLY A 1 120 ? 14.433 -10.338 -35.339 1.00 40.25 120 GLY A CA 1
ATOM 892 C C . GLY A 1 120 ? 14.372 -11.010 -33.958 1.00 40.25 120 GLY A C 1
ATOM 893 O O . GLY A 1 120 ? 13.885 -12.135 -33.856 1.00 40.25 120 GLY A O 1
ATOM 894 N N . PHE A 1 121 ? 14.836 -10.344 -32.896 1.00 44.22 121 PHE A N 1
ATOM 895 C CA . PHE A 1 121 ? 14.565 -10.760 -31.517 1.00 44.22 121 PHE A CA 1
ATOM 896 C C . PHE A 1 121 ? 13.157 -10.293 -31.116 1.00 44.22 121 PHE A C 1
ATOM 898 O O . PHE A 1 121 ? 12.842 -9.111 -31.218 1.00 44.22 121 PHE A O 1
ATOM 905 N N . GLY A 1 122 ? 12.299 -11.231 -30.709 1.00 46.38 122 GLY A N 1
ATOM 906 C CA . GLY A 1 122 ? 10.888 -10.975 -30.411 1.00 46.38 122 GLY A CA 1
ATOM 907 C C . GLY A 1 122 ? 10.654 -9.978 -29.267 1.00 46.38 122 GLY A C 1
ATOM 908 O O . GLY A 1 122 ? 11.153 -10.167 -28.165 1.00 46.38 122 GLY A O 1
ATOM 909 N N . GLU A 1 123 ? 9.878 -8.936 -29.576 1.00 51.31 123 GLU A N 1
ATOM 910 C CA . GLU A 1 123 ? 8.814 -8.256 -28.802 1.00 51.31 123 GLU A CA 1
ATOM 911 C C . GLU A 1 123 ? 8.968 -7.878 -27.310 1.00 51.31 123 GLU A C 1
ATOM 913 O O . GLU A 1 123 ? 8.044 -7.288 -26.754 1.00 51.31 123 GLU A O 1
ATOM 918 N N . THR A 1 124 ? 10.102 -8.070 -26.636 1.00 54.72 124 THR A N 1
ATOM 919 C CA . THR A 1 124 ? 10.371 -7.390 -25.346 1.00 54.72 124 THR A CA 1
ATOM 920 C C . THR A 1 124 ? 11.031 -6.027 -25.573 1.00 54.72 124 THR A C 1
ATOM 922 O O . THR A 1 124 ? 12.121 -5.762 -25.074 1.00 54.72 124 THR A O 1
ATOM 925 N N . THR A 1 125 ? 10.402 -5.168 -26.376 1.00 59.56 125 THR A N 1
ATOM 926 C CA . THR A 1 125 ? 10.875 -3.803 -26.661 1.00 59.56 125 THR A CA 1
ATOM 927 C C . THR A 1 125 ? 10.158 -2.832 -25.730 1.00 59.56 125 THR A C 1
ATOM 929 O O . THR A 1 125 ? 8.981 -2.573 -25.938 1.00 59.56 125 THR A O 1
ATOM 932 N N . GLY A 1 126 ? 10.815 -2.352 -24.675 1.00 69.25 126 GLY A N 1
ATOM 933 C CA . GLY A 1 126 ? 10.244 -1.379 -23.741 1.00 69.25 126 GLY A CA 1
ATOM 934 C C . GLY A 1 126 ? 10.773 -1.507 -22.311 1.00 69.25 126 GLY A C 1
ATOM 935 O O . GLY A 1 126 ? 11.099 -2.600 -21.836 1.00 69.25 126 GLY A O 1
ATOM 936 N N . THR A 1 127 ? 10.830 -0.379 -21.593 1.00 76.31 127 THR A N 1
ATOM 937 C CA . THR A 1 127 ? 11.359 -0.292 -20.218 1.00 76.31 127 THR A CA 1
ATOM 938 C C . THR A 1 127 ? 10.667 -1.272 -19.268 1.00 76.31 127 THR A C 1
ATOM 940 O O . THR A 1 127 ? 11.341 -1.975 -18.511 1.00 76.31 127 THR A O 1
ATOM 943 N N . ALA A 1 128 ? 9.334 -1.373 -19.338 1.00 76.19 128 ALA A N 1
ATOM 944 C CA . ALA A 1 128 ? 8.560 -2.288 -18.501 1.00 76.19 128 ALA A CA 1
ATOM 945 C C . ALA A 1 128 ? 8.827 -3.762 -18.854 1.00 76.19 128 ALA A C 1
ATOM 947 O O . ALA A 1 128 ? 9.059 -4.573 -17.958 1.00 76.19 128 ALA A O 1
ATOM 948 N N . GLY A 1 129 ? 8.865 -4.104 -20.149 1.00 73.94 129 GLY A N 1
ATOM 949 C CA . GLY A 1 129 ? 9.174 -5.459 -20.626 1.00 73.94 129 GLY A CA 1
ATOM 950 C C . GLY A 1 129 ? 10.567 -5.946 -20.213 1.00 73.94 129 GLY A C 1
ATOM 951 O O . GLY A 1 129 ? 10.718 -7.093 -19.781 1.00 73.94 129 GLY A O 1
ATOM 952 N N . ARG A 1 130 ? 11.577 -5.067 -20.265 1.00 77.06 130 ARG A N 1
ATOM 953 C CA . ARG A 1 130 ? 12.939 -5.377 -19.802 1.00 77.06 130 ARG A CA 1
ATOM 954 C C . ARG A 1 130 ? 12.987 -5.593 -18.293 1.00 77.06 130 ARG A C 1
ATOM 956 O O . ARG A 1 130 ? 13.520 -6.609 -17.865 1.00 77.06 130 ARG A O 1
ATOM 963 N N . LEU A 1 131 ? 12.417 -4.687 -17.495 1.00 78.12 131 LEU A N 1
ATOM 964 C CA . LEU A 1 131 ? 12.405 -4.830 -16.033 1.00 78.12 131 LEU A CA 1
ATOM 965 C C . LEU A 1 131 ? 11.685 -6.106 -15.588 1.00 78.12 131 LEU A C 1
ATOM 967 O O . LEU A 1 131 ? 12.188 -6.824 -14.728 1.00 78.12 131 LEU A O 1
ATOM 971 N N . ALA A 1 132 ? 10.555 -6.430 -16.219 1.00 78.88 132 ALA A N 1
ATOM 972 C CA . ALA A 1 132 ? 9.854 -7.692 -16.002 1.00 78.88 132 ALA A CA 1
ATOM 973 C C . ALA A 1 132 ? 10.742 -8.905 -16.322 1.00 78.88 132 ALA A C 1
ATOM 975 O O . ALA A 1 132 ? 10.822 -9.851 -15.536 1.00 78.88 132 ALA A O 1
ATOM 976 N N . SER A 1 133 ? 11.454 -8.860 -17.449 1.00 77.62 133 SER A N 1
ATOM 977 C CA . SER A 1 133 ? 12.376 -9.922 -17.865 1.00 77.62 133 SER A CA 1
ATOM 978 C C . SER A 1 133 ? 13.577 -10.062 -16.927 1.00 77.62 133 SER A C 1
ATOM 980 O O . SER A 1 133 ? 13.954 -11.175 -16.579 1.00 7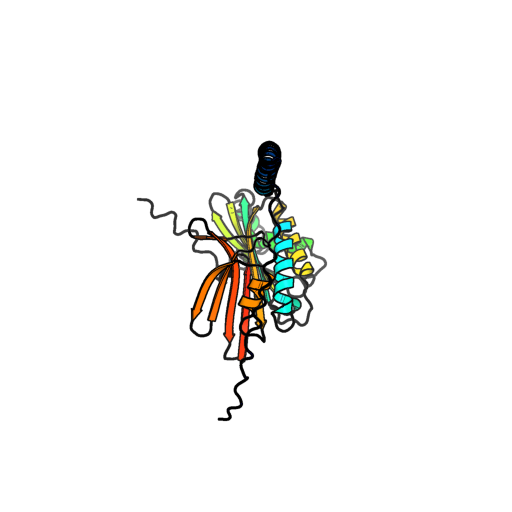7.62 133 SER A O 1
ATOM 982 N N . GLU A 1 134 ? 14.167 -8.957 -16.470 1.00 80.12 134 GLU A N 1
ATOM 983 C CA . GLU A 1 134 ? 15.286 -8.948 -15.517 1.00 80.12 134 GLU A CA 1
ATOM 984 C C . GLU A 1 134 ? 14.874 -9.456 -14.136 1.00 80.12 134 GLU A C 1
ATOM 986 O O . GLU A 1 134 ? 15.634 -10.177 -13.477 1.00 80.12 134 GLU A O 1
ATOM 991 N N . TRP A 1 135 ? 13.660 -9.111 -13.707 1.00 75.19 135 TRP A N 1
ATOM 992 C CA . TRP A 1 135 ? 13.075 -9.635 -12.483 1.00 75.19 135 TRP A CA 1
ATOM 993 C C . TRP A 1 135 ? 12.867 -11.152 -12.588 1.00 75.19 135 TRP A C 1
ATOM 995 O O . TRP A 1 135 ? 13.313 -11.886 -11.706 1.00 75.19 135 TRP A O 1
ATOM 1005 N N . LEU A 1 136 ? 12.304 -11.649 -13.699 1.00 72.00 136 LEU A N 1
ATOM 1006 C CA . LEU A 1 136 ? 12.179 -13.091 -13.942 1.00 72.00 136 LEU A CA 1
ATOM 1007 C C . LEU A 1 136 ? 13.524 -13.805 -14.072 1.00 72.00 136 LEU A C 1
ATOM 1009 O O . LEU A 1 136 ? 13.665 -14.906 -13.554 1.00 72.00 136 LEU A O 1
ATOM 1013 N N . ALA A 1 137 ? 14.516 -13.212 -14.737 1.00 75.62 137 ALA A N 1
ATOM 1014 C CA . ALA A 1 137 ? 15.834 -13.822 -14.905 1.00 75.62 137 ALA A CA 1
ATOM 1015 C C . ALA A 1 137 ? 16.546 -14.015 -13.556 1.00 75.62 137 ALA A C 1
ATOM 1017 O O . ALA A 1 137 ? 17.231 -15.016 -13.354 1.00 75.62 137 ALA A O 1
ATOM 1018 N N . GLY A 1 138 ? 16.331 -13.097 -12.605 1.00 68.50 138 GLY A N 1
ATOM 1019 C CA . GLY A 1 138 ? 16.752 -13.273 -11.212 1.00 68.50 138 GLY A CA 1
ATOM 1020 C C . GLY A 1 138 ? 16.042 -14.425 -10.488 1.00 68.50 138 GLY A C 1
ATOM 1021 O O . GLY A 1 138 ? 16.588 -14.952 -9.526 1.00 68.50 138 GLY A O 1
ATOM 1022 N N . ASN A 1 139 ? 14.875 -14.841 -10.988 1.00 64.56 139 ASN A N 1
ATOM 1023 C CA . ASN A 1 139 ? 14.014 -15.889 -10.438 1.00 64.56 139 ASN A CA 1
ATOM 1024 C C . ASN A 1 139 ? 13.898 -17.109 -11.385 1.00 64.56 139 ASN A C 1
ATOM 1026 O O . ASN A 1 139 ? 12.946 -17.883 -11.289 1.00 64.56 139 ASN A O 1
ATOM 1030 N N . ALA A 1 140 ? 14.844 -17.294 -12.318 1.00 55.00 140 ALA A N 1
ATOM 1031 C CA . ALA A 1 140 ? 14.735 -18.234 -13.444 1.00 55.00 140 ALA A CA 1
ATOM 1032 C C . ALA A 1 140 ? 14.526 -19.709 -13.043 1.00 55.00 140 ALA A C 1
ATOM 1034 O O . ALA A 1 140 ? 14.081 -20.516 -13.856 1.00 55.00 140 ALA A O 1
ATOM 1035 N N . SER A 1 141 ? 14.797 -20.073 -11.789 1.00 57.59 141 SER A N 1
ATOM 1036 C CA . SER A 1 141 ? 14.486 -21.394 -11.238 1.00 57.59 141 SER A CA 1
ATOM 1037 C C . SER A 1 141 ? 12.988 -21.658 -11.034 1.00 57.59 141 SER A C 1
ATOM 1039 O O . SER A 1 141 ? 12.622 -22.809 -10.815 1.00 57.59 141 SER A O 1
ATOM 1041 N N . ALA A 1 142 ? 12.127 -20.635 -11.089 1.00 62.44 142 ALA A N 1
ATOM 1042 C CA . ALA A 1 142 ? 10.719 -20.755 -10.716 1.00 62.44 142 ALA A CA 1
ATOM 1043 C C . ALA A 1 142 ? 9.767 -21.049 -11.892 1.00 62.44 142 ALA A C 1
ATOM 1045 O O . ALA A 1 142 ? 8.705 -21.600 -11.660 1.00 62.44 142 ALA A O 1
ATOM 1046 N N . GLY A 1 143 ? 10.111 -20.752 -13.151 1.00 75.38 143 GLY A N 1
ATOM 1047 C CA . GLY A 1 143 ? 9.197 -21.007 -14.282 1.00 75.38 143 GLY A CA 1
ATOM 1048 C C . GLY A 1 143 ? 7.997 -20.049 -14.356 1.00 75.38 143 GLY A C 1
ATOM 1049 O O . GLY A 1 143 ? 6.889 -20.473 -14.666 1.00 75.38 143 GLY A O 1
ATOM 1050 N N . GLY A 1 144 ? 8.213 -18.767 -14.045 1.00 81.50 144 GLY A N 1
ATOM 1051 C CA . GLY A 1 144 ? 7.194 -17.721 -14.183 1.00 81.50 144 GLY A CA 1
ATOM 1052 C C . GLY A 1 144 ? 6.846 -17.370 -15.636 1.00 81.50 144 GLY A C 1
ATOM 1053 O O . GLY A 1 144 ? 7.630 -17.624 -16.552 1.00 81.50 144 GLY A O 1
ATOM 1054 N N . GLU A 1 145 ? 5.679 -16.755 -15.835 1.00 85.88 145 GLU A N 1
ATOM 1055 C CA . GLU A 1 145 ? 5.209 -16.253 -17.133 1.00 85.88 145 GLU A CA 1
ATOM 1056 C C . GLU A 1 145 ? 5.269 -14.720 -17.157 1.00 85.88 145 GLU A C 1
ATOM 1058 O O . GLU A 1 145 ? 4.779 -14.063 -16.234 1.00 85.88 145 GLU A O 1
ATOM 1063 N N . THR A 1 146 ? 5.834 -14.154 -18.231 1.00 85.81 146 THR A N 1
ATOM 1064 C CA . THR A 1 146 ? 5.738 -12.720 -18.539 1.00 85.81 146 THR A CA 1
ATOM 1065 C C . THR A 1 146 ? 4.826 -12.517 -19.733 1.00 85.81 146 THR A C 1
ATOM 1067 O O . THR A 1 146 ? 5.073 -13.055 -20.810 1.00 85.81 146 THR A O 1
ATOM 1070 N N . VAL A 1 147 ? 3.830 -11.654 -19.565 1.00 87.31 147 VAL A N 1
ATOM 1071 C CA . VAL A 1 147 ? 2.975 -11.173 -20.647 1.00 87.31 147 VAL A CA 1
ATOM 1072 C C . VAL A 1 147 ? 3.254 -9.695 -20.875 1.00 87.31 147 VAL A C 1
ATOM 1074 O O . VAL A 1 147 ? 3.013 -8.864 -19.999 1.00 87.31 147 VAL A O 1
ATOM 1077 N N . VAL A 1 148 ? 3.743 -9.360 -22.067 1.00 85.06 148 VAL A N 1
ATOM 1078 C CA . VAL A 1 148 ? 4.026 -7.981 -22.482 1.00 85.06 148 VAL A CA 1
ATOM 1079 C C . VAL A 1 148 ? 2.895 -7.469 -23.375 1.00 85.06 148 VAL A C 1
ATOM 1081 O O . VAL A 1 148 ? 2.413 -8.183 -24.251 1.00 85.06 148 VAL A O 1
ATOM 1084 N N . ARG A 1 149 ? 2.436 -6.238 -23.137 1.00 84.44 149 ARG A N 1
ATOM 1085 C CA . ARG A 1 149 ? 1.364 -5.569 -23.890 1.00 84.44 149 ARG A CA 1
ATOM 1086 C C . ARG A 1 149 ? 1.737 -4.113 -24.170 1.00 84.44 149 ARG A C 1
ATOM 1088 O O . ARG A 1 149 ? 2.656 -3.570 -23.555 1.00 84.44 149 ARG A O 1
ATOM 1095 N N . ASN A 1 150 ? 0.968 -3.473 -25.052 1.00 81.38 150 ASN A N 1
ATOM 1096 C CA . ASN A 1 150 ? 1.075 -2.045 -25.374 1.00 81.38 150 ASN A CA 1
ATOM 1097 C C . ASN A 1 150 ? 2.486 -1.647 -25.830 1.00 81.38 150 ASN A C 1
ATOM 1099 O O . ASN A 1 150 ? 3.085 -0.746 -25.245 1.00 81.38 150 ASN A O 1
ATOM 1103 N N . ASP A 1 151 ? 3.037 -2.367 -26.810 1.00 82.00 151 ASP A N 1
ATOM 1104 C CA . ASP A 1 151 ? 4.384 -2.125 -27.347 1.00 82.00 151 ASP A CA 1
ATOM 1105 C C . ASP A 1 151 ? 5.457 -2.071 -26.243 1.00 82.00 151 ASP A C 1
ATOM 1107 O O . ASP A 1 151 ? 6.297 -1.177 -26.202 1.00 82.00 151 ASP A O 1
ATOM 1111 N N . GLY A 1 152 ? 5.354 -2.979 -25.267 1.00 79.25 152 GLY A N 1
ATOM 1112 C CA . GLY A 1 152 ? 6.288 -3.082 -24.144 1.00 79.25 152 GLY A CA 1
ATOM 1113 C C . GLY A 1 152 ? 6.153 -2.042 -23.041 1.00 79.25 152 GLY A C 1
ATOM 1114 O O . GLY A 1 152 ? 6.953 -2.054 -22.104 1.00 79.25 152 GLY A O 1
ATOM 1115 N N . ARG A 1 153 ? 5.121 -1.191 -23.089 1.00 83.38 153 ARG A N 1
ATOM 1116 C CA . ARG A 1 153 ? 4.800 -0.244 -22.009 1.00 83.38 153 ARG A CA 1
ATOM 1117 C C . ARG A 1 153 ? 4.115 -0.890 -20.819 1.00 83.38 153 ARG A C 1
ATOM 1119 O O . ARG A 1 153 ? 3.974 -0.263 -19.776 1.00 83.38 153 ARG A O 1
ATOM 1126 N N . THR A 1 154 ? 3.617 -2.111 -20.955 1.00 86.19 154 THR A N 1
ATOM 1127 C CA . THR A 1 154 ? 3.033 -2.848 -19.837 1.00 86.19 154 THR A CA 1
ATOM 1128 C C . THR A 1 154 ? 3.556 -4.267 -19.840 1.00 86.19 154 THR A C 1
ATOM 1130 O O . THR A 1 154 ? 3.491 -4.950 -20.858 1.00 86.19 154 THR A O 1
ATOM 1133 N N . ALA A 1 155 ? 4.047 -4.716 -18.695 1.00 89.25 155 ALA A N 1
ATOM 1134 C CA . ALA A 1 155 ? 4.462 -6.091 -18.500 1.00 89.25 155 ALA A CA 1
ATOM 1135 C C . ALA A 1 155 ? 3.815 -6.643 -17.236 1.00 89.25 155 ALA A C 1
ATOM 1137 O O . ALA A 1 155 ? 3.871 -6.013 -16.183 1.00 89.25 155 ALA A O 1
ATOM 1138 N N . THR A 1 156 ? 3.205 -7.814 -17.353 1.00 90.50 156 THR A N 1
ATOM 1139 C CA . THR A 1 156 ? 2.653 -8.566 -16.230 1.00 90.50 156 THR A CA 1
ATOM 1140 C C . THR A 1 156 ? 3.510 -9.799 -16.022 1.00 90.50 156 THR A C 1
ATOM 1142 O O . THR A 1 156 ? 3.767 -10.534 -16.972 1.00 90.50 156 THR A O 1
ATOM 1145 N N . VAL A 1 157 ? 3.933 -10.028 -14.788 1.00 88.94 157 VAL A N 1
ATOM 1146 C CA . VAL A 1 157 ? 4.740 -11.168 -14.383 1.00 88.94 157 VAL A CA 1
ATOM 1147 C C . VAL A 1 157 ? 3.979 -11.969 -13.345 1.00 88.94 157 VAL A C 1
ATOM 1149 O O . VAL A 1 157 ? 3.485 -11.424 -12.358 1.00 88.94 157 VAL A O 1
ATOM 1152 N N . THR A 1 158 ? 3.927 -13.276 -13.554 1.00 87.75 158 THR A N 1
ATOM 1153 C CA . THR A 1 158 ? 3.491 -14.237 -12.544 1.00 87.75 158 THR A CA 1
ATOM 1154 C C . THR A 1 158 ? 4.676 -15.113 -12.172 1.00 87.75 158 THR A C 1
ATOM 1156 O O . THR A 1 158 ? 5.421 -15.565 -13.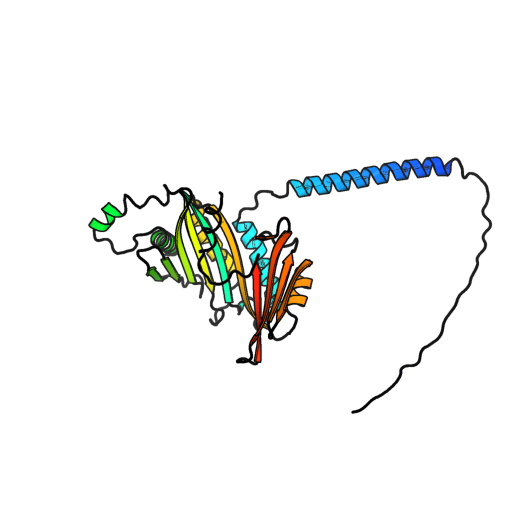041 1.00 87.75 158 THR A O 1
ATOM 1159 N N . SER A 1 159 ? 4.894 -15.324 -10.876 1.00 80.38 159 SER A N 1
ATOM 1160 C CA . SER A 1 159 ? 5.955 -16.206 -10.392 1.00 80.38 159 SER A CA 1
ATOM 1161 C C . SER A 1 159 ? 5.378 -17.213 -9.408 1.00 80.38 159 SER A C 1
ATOM 1163 O O . SER A 1 159 ? 4.785 -16.804 -8.408 1.00 80.38 159 SER A O 1
ATOM 1165 N N . PRO A 1 160 ? 5.586 -18.520 -9.628 1.00 79.00 160 PRO A N 1
ATOM 1166 C CA . PRO A 1 160 ? 5.136 -19.530 -8.681 1.00 79.00 160 PRO A CA 1
ATOM 1167 C C . PRO A 1 160 ? 5.932 -19.503 -7.367 1.00 79.00 160 PRO A C 1
ATOM 1169 O O . PRO A 1 160 ? 5.444 -20.031 -6.375 1.00 79.00 160 PRO A O 1
ATOM 1172 N N . GLU A 1 161 ? 7.103 -18.848 -7.309 1.00 80.38 161 GLU A N 1
ATOM 1173 C CA . GLU A 1 161 ? 7.842 -18.627 -6.049 1.00 80.38 161 GLU A CA 1
ATOM 1174 C C . GLU A 1 161 ? 7.030 -17.799 -5.044 1.00 80.38 161 GLU A C 1
ATOM 1176 O O . GLU A 1 161 ? 7.154 -17.990 -3.838 1.00 80.38 161 GLU A O 1
ATOM 1181 N N . TYR A 1 162 ? 6.180 -16.903 -5.549 1.00 77.19 162 TYR A N 1
ATOM 1182 C CA . TYR A 1 162 ? 5.361 -16.001 -4.744 1.00 77.19 162 TYR A CA 1
ATOM 1183 C C . TYR A 1 162 ? 3.873 -16.347 -4.791 1.00 77.19 162 TYR A C 1
ATOM 1185 O O . TYR A 1 162 ? 3.042 -15.493 -4.505 1.00 77.19 162 TYR A O 1
ATOM 1193 N N . SER A 1 163 ? 3.565 -17.591 -5.173 1.00 65.50 163 SER A N 1
ATOM 1194 C CA . SER A 1 163 ? 2.324 -18.306 -4.859 1.00 65.50 163 SER A CA 1
ATOM 1195 C C . SER A 1 163 ? 1.040 -17.471 -4.890 1.00 65.50 163 SER A C 1
ATOM 1197 O O . SER A 1 163 ? 0.330 -17.506 -3.896 1.00 65.50 163 SER A O 1
ATOM 1199 N N . ASP A 1 164 ? 0.761 -16.790 -6.019 1.00 83.31 164 ASP A N 1
ATOM 1200 C CA . ASP A 1 164 ? -0.420 -15.943 -6.338 1.00 83.31 164 ASP A CA 1
ATOM 1201 C C . ASP A 1 164 ? -0.168 -14.437 -6.522 1.00 83.31 164 ASP A C 1
ATOM 1203 O O . ASP A 1 164 ? -1.077 -13.725 -6.963 1.00 83.31 164 ASP A O 1
ATOM 1207 N N . ILE A 1 165 ? 1.047 -13.953 -6.252 1.00 89.31 165 ILE A N 1
ATOM 1208 C CA . ILE A 1 165 ? 1.394 -12.552 -6.506 1.00 89.31 165 ILE A CA 1
ATOM 1209 C C . ILE A 1 165 ? 1.563 -12.311 -8.012 1.00 89.31 165 ILE A C 1
ATOM 1211 O O . ILE A 1 165 ? 2.389 -12.936 -8.686 1.00 89.31 165 ILE A O 1
ATOM 1215 N N . VAL A 1 166 ? 0.805 -11.343 -8.520 1.00 91.44 166 VAL A N 1
ATOM 1216 C CA . VAL A 1 166 ? 0.911 -10.795 -9.871 1.00 91.44 166 VAL A CA 1
ATOM 1217 C C . VAL A 1 166 ? 1.635 -9.459 -9.791 1.00 91.44 166 VAL A C 1
ATOM 1219 O O . VAL A 1 166 ? 1.237 -8.577 -9.035 1.00 91.44 166 VAL A O 1
ATOM 1222 N N . ILE A 1 167 ? 2.694 -9.293 -10.578 1.00 91.88 167 ILE A N 1
ATOM 1223 C CA . ILE A 1 167 ? 3.424 -8.028 -10.669 1.00 91.88 167 ILE A CA 1
ATOM 1224 C C . ILE A 1 167 ? 3.112 -7.391 -12.011 1.00 91.88 167 ILE A C 1
ATOM 1226 O O . ILE A 1 167 ? 3.388 -7.983 -13.049 1.00 91.88 167 ILE A O 1
ATOM 1230 N N . THR A 1 168 ? 2.587 -6.173 -12.011 1.00 92.81 168 THR A N 1
ATOM 1231 C CA . THR A 1 168 ? 2.365 -5.397 -13.229 1.00 92.81 168 THR A CA 1
ATOM 1232 C C . THR A 1 168 ? 3.233 -4.149 -13.213 1.00 92.81 168 THR A C 1
ATOM 1234 O O . THR A 1 168 ? 3.200 -3.370 -12.268 1.00 92.81 168 THR A O 1
ATOM 1237 N N . ILE A 1 169 ? 4.020 -3.954 -14.266 1.00 91.44 169 ILE A N 1
ATOM 1238 C CA . ILE A 1 169 ? 4.874 -2.785 -14.465 1.00 91.44 169 ILE A CA 1
ATOM 1239 C C . ILE A 1 169 ? 4.303 -1.994 -15.637 1.00 91.44 169 ILE A C 1
ATOM 1241 O O . ILE A 1 169 ? 4.150 -2.535 -16.734 1.00 91.44 169 ILE A O 1
ATOM 1245 N N . HIS A 1 170 ? 4.019 -0.717 -15.413 1.00 91.75 170 HIS A N 1
ATOM 1246 C CA . HIS A 1 170 ? 3.552 0.223 -16.422 1.00 91.75 170 HIS A CA 1
ATOM 1247 C C . HIS A 1 170 ? 4.572 1.341 -16.626 1.00 91.75 170 HIS A C 1
ATOM 1249 O O . HIS A 1 170 ? 4.979 2.000 -15.671 1.00 91.75 170 HIS A O 1
ATOM 1255 N N . ASP A 1 171 ? 4.942 1.581 -17.879 1.00 90.00 171 ASP A N 1
ATOM 1256 C CA . ASP A 1 171 ? 5.658 2.777 -18.307 1.00 90.00 171 ASP A CA 1
ATOM 1257 C C . ASP A 1 171 ? 4.655 3.929 -18.462 1.00 90.00 171 ASP A C 1
ATOM 1259 O O . ASP A 1 171 ? 3.805 3.920 -19.358 1.00 90.00 171 ASP A O 1
ATOM 1263 N N . ALA A 1 172 ? 4.734 4.899 -17.552 1.00 89.81 172 ALA A N 1
ATOM 1264 C CA . ALA A 1 172 ? 3.886 6.086 -17.524 1.00 89.81 172 ALA A CA 1
ATOM 1265 C C . ALA A 1 172 ? 4.432 7.228 -18.404 1.00 89.81 172 ALA A C 1
ATOM 1267 O O . ALA A 1 172 ? 3.857 8.315 -18.430 1.00 89.81 172 ALA A O 1
ATOM 1268 N N . GLY A 1 173 ? 5.513 6.989 -19.152 1.00 87.12 173 GLY A N 1
ATOM 1269 C CA . GLY A 1 173 ? 6.132 7.952 -20.050 1.00 87.12 173 GLY A CA 1
ATOM 1270 C C . GLY A 1 173 ? 7.298 8.707 -19.421 1.00 87.12 173 GLY A C 1
ATOM 1271 O O . GLY A 1 173 ? 7.815 8.356 -18.362 1.00 87.12 173 GLY A O 1
ATOM 1272 N N . VAL A 1 174 ? 7.745 9.754 -20.116 1.00 87.00 174 VAL A N 1
ATOM 1273 C CA . VAL A 1 174 ? 8.886 10.576 -19.700 1.00 87.00 174 VAL A CA 1
ATOM 1274 C C . VAL A 1 174 ? 8.400 11.941 -19.231 1.00 87.00 174 VAL A C 1
ATOM 1276 O O . VAL A 1 174 ? 7.739 12.651 -19.984 1.00 87.00 174 VAL A O 1
ATOM 1279 N N . GLU A 1 175 ? 8.794 12.329 -18.024 1.00 87.94 175 GLU A N 1
ATOM 1280 C CA . GLU A 1 175 ? 8.523 13.638 -17.429 1.00 87.94 175 GLU A CA 1
ATOM 1281 C C . GLU A 1 175 ? 9.817 14.187 -16.825 1.00 87.94 175 GLU A C 1
ATOM 1283 O O . GLU A 1 175 ? 10.570 13.448 -16.194 1.00 87.94 175 GLU A O 1
ATOM 1288 N N . ASP A 1 176 ? 10.134 15.457 -17.088 1.00 89.31 176 ASP A N 1
ATOM 1289 C CA . ASP A 1 176 ? 11.362 16.119 -16.615 1.00 89.31 176 ASP A CA 1
ATOM 1290 C C . ASP A 1 176 ? 12.662 15.341 -16.892 1.00 89.31 176 ASP A C 1
ATOM 1292 O O . ASP A 1 176 ? 13.608 15.332 -16.103 1.00 89.31 176 ASP A O 1
ATOM 1296 N N . GLY A 1 177 ? 12.718 14.657 -18.039 1.00 86.81 177 GLY A N 1
ATOM 1297 C CA . GLY A 1 177 ? 13.873 13.839 -18.402 1.00 86.81 177 GLY A CA 1
ATOM 1298 C C . GLY A 1 177 ? 14.044 12.607 -17.509 1.00 86.81 177 GLY A C 1
ATOM 1299 O O . GLY A 1 177 ? 15.165 12.119 -17.347 1.00 86.81 177 GLY A O 1
ATOM 1300 N N . LYS A 1 178 ? 12.952 12.083 -16.949 1.00 88.12 178 LYS A N 1
ATOM 1301 C CA . LYS A 1 178 ? 12.903 10.816 -16.222 1.00 88.12 178 LYS A CA 1
ATOM 1302 C C . LYS A 1 178 ? 11.763 9.951 -16.740 1.00 88.12 178 LYS A C 1
ATOM 1304 O O . LYS A 1 178 ? 10.672 10.446 -16.985 1.00 88.12 178 LYS A O 1
ATOM 1309 N N . THR A 1 179 ? 12.008 8.660 -16.923 1.00 88.00 179 THR A N 1
ATOM 1310 C CA . THR A 1 179 ? 10.945 7.687 -17.206 1.00 88.00 179 THR A CA 1
ATOM 1311 C C . THR A 1 179 ? 10.215 7.374 -15.909 1.00 88.00 179 THR A C 1
ATOM 1313 O O . THR A 1 179 ? 10.854 6.966 -14.938 1.00 88.00 179 THR A O 1
ATOM 1316 N N . ARG A 1 180 ? 8.899 7.573 -15.886 1.00 91.81 180 ARG A N 1
ATOM 1317 C CA . ARG A 1 180 ? 8.046 7.234 -14.750 1.00 91.81 180 ARG A CA 1
ATOM 1318 C C . ARG A 1 180 ? 7.508 5.825 -14.911 1.00 91.81 180 ARG A C 1
ATOM 1320 O O . ARG A 1 180 ? 6.999 5.460 -15.966 1.00 91.81 180 ARG A O 1
ATOM 1327 N N . LEU A 1 181 ? 7.599 5.049 -13.846 1.00 91.62 181 LEU A N 1
ATOM 1328 C CA . LEU A 1 181 ? 7.068 3.703 -13.766 1.00 91.62 181 LEU A CA 1
ATOM 1329 C C . LEU A 1 181 ? 6.024 3.632 -12.663 1.00 91.62 181 LEU A C 1
ATOM 1331 O O . LEU A 1 181 ? 6.227 4.173 -11.578 1.00 91.62 181 LEU A O 1
ATOM 1335 N N . VAL A 1 182 ? 4.943 2.911 -12.934 1.00 93.38 182 VAL A N 1
ATOM 1336 C CA . VAL A 1 182 ? 3.979 2.483 -11.922 1.00 93.38 182 VAL A CA 1
ATOM 1337 C C . VAL A 1 182 ? 4.082 0.976 -11.815 1.00 93.38 182 VAL A C 1
ATOM 1339 O O . VAL A 1 182 ? 3.896 0.268 -12.803 1.00 93.38 182 VAL A O 1
ATOM 1342 N N . ILE A 1 183 ? 4.386 0.484 -10.623 1.00 92.81 183 ILE A N 1
ATOM 1343 C CA . ILE A 1 183 ? 4.546 -0.938 -10.363 1.00 92.81 183 ILE A CA 1
ATOM 1344 C C . ILE A 1 183 ? 3.504 -1.371 -9.346 1.00 92.81 183 ILE A C 1
ATOM 1346 O O . ILE A 1 183 ? 3.399 -0.784 -8.274 1.00 92.81 183 ILE A O 1
ATOM 1350 N N . LEU A 1 184 ? 2.735 -2.394 -9.692 1.00 94.12 184 LEU A N 1
ATOM 1351 C CA . LEU A 1 184 ? 1.657 -2.956 -8.893 1.00 94.12 184 LEU A CA 1
ATOM 1352 C C . LEU A 1 184 ? 2.015 -4.397 -8.539 1.00 94.12 184 LEU A C 1
ATOM 1354 O O . LEU A 1 184 ? 2.326 -5.184 -9.426 1.00 94.12 184 LEU A O 1
ATOM 1358 N N . LEU A 1 185 ? 1.983 -4.738 -7.255 1.00 93.94 185 LEU A N 1
ATOM 1359 C CA . LEU A 1 185 ? 2.078 -6.107 -6.763 1.00 93.94 185 LEU A CA 1
ATOM 1360 C C . LEU A 1 185 ? 0.730 -6.452 -6.162 1.00 93.94 185 LEU A C 1
ATOM 1362 O O . LEU A 1 185 ? 0.361 -5.896 -5.131 1.00 93.94 185 LEU A O 1
ATOM 1366 N N . GLU A 1 186 ? 0.006 -7.348 -6.809 1.00 93.75 186 GLU A N 1
ATOM 1367 C CA . GLU A 1 186 ? -1.367 -7.678 -6.466 1.00 93.75 186 GLU A CA 1
ATOM 1368 C C . GLU A 1 186 ? -1.498 -9.144 -6.085 1.00 93.75 186 GLU A C 1
ATOM 1370 O O . GLU A 1 186 ? -0.877 -10.025 -6.676 1.00 93.75 186 GLU A O 1
ATOM 1375 N N . ARG A 1 187 ? -2.370 -9.404 -5.118 1.00 92.06 187 ARG A N 1
ATOM 1376 C CA . ARG A 1 187 ? -2.790 -10.736 -4.711 1.00 92.06 187 ARG A CA 1
ATOM 1377 C C . ARG A 1 187 ? -4.309 -10.791 -4.642 1.00 92.06 187 ARG A C 1
ATOM 1379 O O . ARG A 1 187 ? -4.927 -9.959 -3.978 1.00 92.06 187 ARG A O 1
ATOM 1386 N N . SER A 1 188 ? -4.909 -11.813 -5.254 1.00 82.06 188 SER A N 1
ATOM 1387 C CA . SER A 1 188 ? -6.373 -11.898 -5.395 1.00 82.06 188 SER A CA 1
ATOM 1388 C C . SER A 1 188 ? -7.145 -12.360 -4.146 1.00 82.06 188 SER A C 1
ATOM 1390 O O . SER A 1 188 ? -8.365 -12.230 -4.122 1.00 82.06 188 SER A O 1
ATOM 1392 N N . GLY A 1 189 ? -6.490 -12.876 -3.099 1.00 76.12 189 GLY A N 1
ATOM 1393 C CA . GLY A 1 189 ? -7.143 -13.328 -1.856 1.00 76.12 189 GLY A CA 1
ATOM 1394 C C . GLY A 1 189 ? -8.069 -14.552 -2.002 1.00 76.12 189 GLY A C 1
ATOM 1395 O O . GLY A 1 189 ? -8.643 -15.004 -1.019 1.00 76.12 189 GLY A O 1
ATOM 1396 N N . GLN A 1 190 ? -8.239 -15.107 -3.211 1.00 67.38 190 GLN A N 1
ATOM 1397 C CA . GLN A 1 190 ? -9.137 -16.247 -3.474 1.00 67.38 190 GLN A CA 1
ATOM 1398 C C . GLN A 1 190 ? -8.428 -17.603 -3.561 1.00 67.38 190 GLN A C 1
ATOM 1400 O O . GLN A 1 190 ? -9.067 -18.650 -3.651 1.00 67.38 190 GLN A O 1
ATOM 1405 N N . THR A 1 191 ? -7.106 -17.590 -3.562 1.00 63.41 191 THR A N 1
ATOM 1406 C CA . THR A 1 191 ? -6.237 -18.760 -3.627 1.00 63.41 191 THR A CA 1
ATOM 1407 C C . THR A 1 191 ? -6.123 -19.388 -2.238 1.00 63.41 191 THR A C 1
ATOM 1409 O O . THR A 1 191 ? -5.934 -18.697 -1.243 1.00 63.41 191 THR A O 1
ATOM 1412 N N . GLY A 1 192 ? -6.255 -20.716 -2.155 1.00 65.50 192 GLY A N 1
ATOM 1413 C CA . GLY A 1 192 ? -6.140 -21.467 -0.895 1.00 65.50 192 GLY A CA 1
ATOM 1414 C C . GLY A 1 192 ? -4.728 -21.490 -0.291 1.00 65.50 192 GLY A C 1
ATOM 1415 O O . GLY A 1 192 ? -4.526 -22.133 0.738 1.00 65.50 192 GLY A O 1
ATOM 1416 N N . ASP A 1 193 ? -3.770 -20.808 -0.921 1.00 74.25 193 ASP A N 1
ATOM 1417 C CA . ASP A 1 193 ? -2.395 -20.692 -0.457 1.00 74.25 193 ASP A CA 1
ATOM 1418 C C . ASP A 1 193 ? -2.264 -19.572 0.583 1.00 74.25 193 ASP A C 1
ATOM 1420 O O . ASP A 1 193 ? -2.806 -18.470 0.448 1.00 74.25 193 ASP A O 1
ATOM 1424 N N . VAL A 1 194 ? -1.538 -19.873 1.661 1.00 70.69 194 VAL A N 1
ATOM 1425 C CA . VAL A 1 194 ? -1.328 -18.953 2.782 1.00 70.69 194 VAL A CA 1
ATOM 1426 C C . VAL A 1 194 ? -0.206 -17.980 2.433 1.00 70.69 194 VAL A C 1
ATOM 1428 O O . VAL A 1 194 ? 0.971 -18.314 2.547 1.00 70.69 194 VAL A O 1
ATOM 1431 N N . THR A 1 195 ? -0.564 -16.758 2.056 1.00 80.88 195 THR A N 1
ATOM 1432 C CA . THR A 1 195 ? 0.400 -15.656 1.925 1.00 80.88 195 THR A CA 1
ATOM 1433 C C . THR A 1 195 ? 0.698 -15.063 3.289 1.00 80.88 195 THR A C 1
ATOM 1435 O O . THR A 1 195 ? -0.172 -14.976 4.160 1.00 80.88 195 THR A O 1
ATOM 1438 N N . THR A 1 196 ? 1.937 -14.622 3.464 1.00 89.88 196 THR A N 1
ATOM 1439 C CA . THR A 1 196 ? 2.405 -13.942 4.668 1.00 89.88 196 THR A CA 1
ATOM 1440 C C . THR A 1 196 ? 2.827 -12.512 4.338 1.00 89.88 196 THR A C 1
ATOM 1442 O O . THR A 1 196 ? 3.111 -12.173 3.186 1.00 89.88 196 THR A O 1
ATOM 1445 N N . ALA A 1 197 ? 2.920 -11.656 5.358 1.00 90.94 197 ALA A N 1
ATOM 1446 C CA . ALA A 1 197 ? 3.537 -10.341 5.194 1.00 90.94 197 ALA A CA 1
ATOM 1447 C C . ALA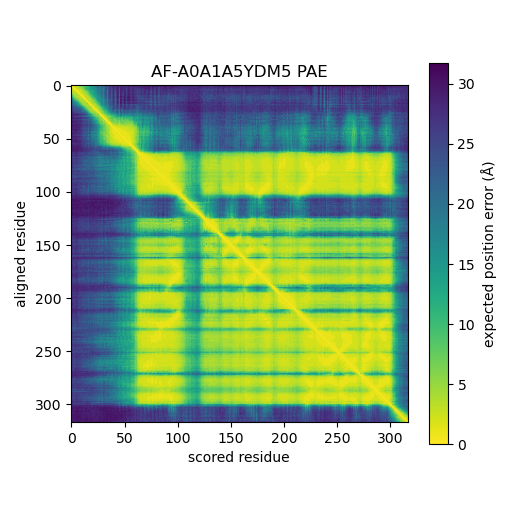 A 1 197 ? 4.952 -10.469 4.601 1.00 90.94 197 ALA A C 1
ATOM 1449 O O . ALA A 1 197 ? 5.329 -9.708 3.713 1.00 90.94 197 ALA A O 1
ATOM 1450 N N . ASP A 1 198 ? 5.708 -11.479 5.042 1.00 91.62 198 ASP A N 1
ATOM 1451 C CA . ASP A 1 198 ? 7.077 -11.720 4.593 1.00 91.62 198 ASP A CA 1
ATOM 1452 C C . ASP A 1 198 ? 7.154 -12.082 3.105 1.00 91.62 198 ASP A C 1
ATOM 1454 O O . ASP A 1 198 ? 8.087 -11.647 2.435 1.00 91.62 198 ASP A O 1
ATOM 1458 N N . SER A 1 199 ? 6.182 -12.816 2.545 1.00 89.62 199 SER A N 1
ATOM 1459 C CA . SER A 1 199 ? 6.179 -13.121 1.107 1.00 89.62 199 SER A CA 1
ATOM 1460 C C . SER A 1 199 ? 5.875 -11.886 0.252 1.00 89.62 199 SER A C 1
ATOM 1462 O O . SER A 1 199 ? 6.538 -11.680 -0.765 1.00 89.62 199 SER A O 1
ATOM 1464 N N . LEU A 1 200 ? 4.940 -1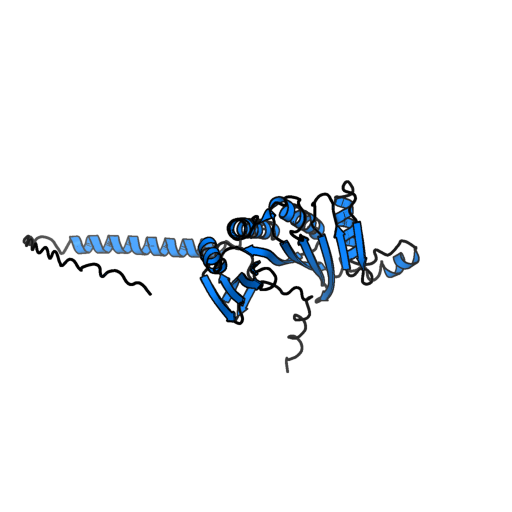1.023 0.683 1.00 90.75 200 LEU A N 1
ATOM 1465 C CA . LEU A 1 200 ? 4.687 -9.730 0.026 1.00 90.75 200 LEU A CA 1
ATOM 1466 C C . LEU A 1 200 ? 5.933 -8.834 0.071 1.00 90.75 200 LEU A C 1
ATOM 1468 O O . LEU A 1 200 ? 6.329 -8.244 -0.936 1.00 90.75 200 LEU A O 1
ATOM 1472 N N . LEU A 1 201 ? 6.572 -8.760 1.239 1.00 92.81 201 LEU A N 1
ATOM 1473 C CA . LEU A 1 201 ? 7.768 -7.952 1.457 1.00 92.81 201 LEU A CA 1
ATOM 1474 C C . LEU A 1 201 ? 8.984 -8.484 0.708 1.00 92.81 201 LEU A C 1
ATOM 1476 O O . LEU A 1 201 ? 9.755 -7.691 0.176 1.00 92.81 201 LEU A O 1
ATOM 1480 N N . ALA A 1 202 ? 9.138 -9.802 0.602 1.00 91.00 202 ALA A N 1
ATOM 1481 C CA . ALA A 1 202 ? 10.186 -10.409 -0.204 1.00 91.00 202 ALA A CA 1
ATOM 1482 C C . ALA A 1 202 ? 10.016 -10.068 -1.692 1.00 91.00 202 ALA A C 1
ATOM 1484 O O . ALA A 1 202 ? 10.999 -9.730 -2.353 1.00 91.00 202 ALA A O 1
ATOM 1485 N N . ALA A 1 203 ? 8.786 -10.109 -2.218 1.00 89.62 203 ALA A N 1
ATOM 1486 C CA . ALA A 1 203 ? 8.509 -9.725 -3.602 1.00 89.62 203 ALA A CA 1
ATOM 1487 C C . ALA A 1 203 ? 8.807 -8.233 -3.851 1.00 89.62 203 ALA A C 1
ATOM 1489 O O . ALA A 1 203 ? 9.511 -7.892 -4.807 1.00 89.62 203 ALA A O 1
ATOM 1490 N N . ALA A 1 204 ? 8.340 -7.350 -2.959 1.00 90.75 204 ALA A N 1
ATOM 1491 C CA . ALA A 1 204 ? 8.597 -5.911 -3.037 1.00 90.75 204 ALA A CA 1
ATOM 1492 C C . ALA A 1 204 ? 10.095 -5.575 -2.898 1.00 90.75 204 ALA A C 1
ATOM 1494 O O . ALA A 1 204 ? 10.624 -4.777 -3.672 1.00 90.75 204 ALA A O 1
ATOM 1495 N N . GLY A 1 205 ? 10.793 -6.221 -1.961 1.00 89.44 205 GLY A N 1
ATOM 1496 C CA . GLY A 1 205 ? 12.224 -6.041 -1.721 1.00 89.44 205 GLY A CA 1
ATOM 1497 C C . GLY A 1 205 ? 13.073 -6.420 -2.932 1.00 89.44 205 GLY A C 1
ATOM 1498 O O . GLY A 1 205 ? 13.905 -5.627 -3.361 1.00 89.44 205 GLY A O 1
ATOM 1499 N N . ARG A 1 206 ? 12.811 -7.572 -3.566 1.00 86.38 206 ARG A N 1
ATOM 1500 C CA . ARG A 1 206 ? 13.550 -7.967 -4.781 1.00 86.38 206 ARG A CA 1
ATOM 1501 C C . ARG A 1 206 ? 13.317 -7.022 -5.947 1.00 86.38 206 ARG A C 1
ATOM 1503 O O . ARG A 1 206 ? 14.238 -6.739 -6.708 1.00 86.38 206 ARG A O 1
ATOM 1510 N N . LEU A 1 207 ? 12.089 -6.537 -6.108 1.00 84.94 207 LEU A N 1
ATOM 1511 C CA . LEU A 1 207 ? 11.790 -5.551 -7.137 1.00 84.94 207 LEU A CA 1
ATOM 1512 C C . LEU A 1 207 ? 12.564 -4.249 -6.890 1.00 84.94 207 LEU A C 1
ATOM 1514 O O . LEU A 1 207 ? 13.152 -3.699 -7.819 1.00 84.94 207 LEU A O 1
ATOM 1518 N N . ALA A 1 208 ? 12.630 -3.801 -5.639 1.00 84.56 208 ALA A N 1
ATOM 1519 C CA . ALA A 1 208 ? 13.416 -2.639 -5.259 1.00 84.56 208 ALA A CA 1
ATOM 1520 C C . ALA A 1 208 ? 14.923 -2.822 -5.471 1.00 84.56 208 ALA A C 1
ATOM 1522 O O . ALA A 1 208 ? 15.567 -1.928 -6.009 1.00 84.56 208 ALA A O 1
ATOM 1523 N N . GLU A 1 209 ? 15.481 -3.986 -5.133 1.00 83.12 209 GLU A N 1
ATOM 1524 C CA . GLU A 1 209 ? 16.890 -4.310 -5.396 1.00 83.12 209 GLU A CA 1
ATOM 1525 C C . GLU A 1 209 ? 17.230 -4.230 -6.891 1.00 83.12 209 GLU A C 1
ATOM 1527 O O . GLU A 1 209 ? 18.309 -3.772 -7.262 1.00 83.12 209 GLU A O 1
ATOM 1532 N N . LYS A 1 210 ? 16.308 -4.638 -7.774 1.00 80.12 210 LYS A N 1
ATOM 1533 C CA . LYS A 1 210 ? 16.490 -4.493 -9.229 1.00 80.12 210 LYS A CA 1
ATOM 1534 C C . LYS A 1 210 ? 16.401 -3.043 -9.695 1.00 80.12 210 LYS A C 1
ATOM 1536 O O . LYS A 1 210 ? 17.057 -2.676 -10.667 1.00 80.12 210 LYS A O 1
ATOM 1541 N N . MET A 1 211 ? 15.624 -2.222 -8.997 1.00 76.31 211 MET A N 1
ATOM 1542 C CA . MET A 1 211 ? 15.511 -0.792 -9.268 1.00 76.31 211 MET A CA 1
ATOM 1543 C C . MET A 1 211 ? 16.710 0.019 -8.764 1.00 76.31 211 MET A C 1
ATOM 1545 O O . MET A 1 211 ? 16.996 1.065 -9.341 1.00 76.31 211 MET A O 1
ATOM 1549 N N . ASP A 1 212 ? 17.464 -0.467 -7.774 1.00 68.94 212 ASP A N 1
ATOM 1550 C CA . ASP A 1 212 ? 18.621 0.235 -7.184 1.00 68.94 212 ASP A CA 1
ATOM 1551 C C . ASP A 1 212 ? 19.749 0.542 -8.201 1.00 68.94 212 ASP A C 1
ATOM 1553 O O . ASP A 1 212 ? 20.626 1.369 -7.963 1.00 68.94 212 ASP A O 1
ATOM 1557 N N . GLY A 1 213 ? 19.675 -0.022 -9.414 1.00 64.62 213 GLY A N 1
ATOM 1558 C CA . GLY A 1 213 ? 20.488 0.354 -10.580 1.00 64.62 213 GLY A CA 1
ATOM 1559 C C . GLY A 1 213 ? 20.231 1.760 -11.156 1.00 64.62 213 GLY A C 1
ATOM 1560 O O . GLY A 1 213 ? 20.686 2.046 -12.265 1.00 64.62 213 GLY A O 1
ATOM 1561 N N . GLY A 1 214 ? 19.510 2.632 -10.443 1.00 71.25 214 GLY A N 1
ATOM 1562 C CA . GLY A 1 214 ? 19.296 4.038 -10.803 1.00 71.25 214 GLY A CA 1
ATOM 1563 C C . GLY A 1 214 ? 17.846 4.521 -10.744 1.00 71.25 214 GLY A C 1
ATOM 1564 O O . GLY A 1 214 ? 17.613 5.696 -11.019 1.00 71.25 214 GLY A O 1
ATOM 1565 N N . ALA A 1 215 ? 16.881 3.665 -10.400 1.00 81.62 215 ALA A N 1
ATOM 1566 C CA . ALA A 1 215 ? 15.502 4.078 -10.164 1.00 81.62 215 ALA A CA 1
ATOM 1567 C C . ALA A 1 215 ? 15.323 4.592 -8.732 1.00 81.62 215 ALA A C 1
ATOM 1569 O O . ALA A 1 215 ? 15.678 3.920 -7.765 1.00 81.62 215 ALA A O 1
ATOM 1570 N N . ALA A 1 216 ? 14.717 5.766 -8.593 1.00 87.62 216 ALA A N 1
ATOM 1571 C CA . ALA A 1 216 ? 14.278 6.281 -7.305 1.00 87.62 216 ALA A CA 1
ATOM 1572 C C . ALA A 1 216 ? 12.806 5.917 -7.093 1.00 87.62 216 ALA A C 1
ATOM 1574 O O . ALA A 1 216 ? 11.963 6.305 -7.899 1.00 87.62 216 ALA A O 1
ATOM 1575 N N . ILE A 1 217 ? 12.482 5.207 -6.009 1.00 89.75 217 ILE A N 1
ATOM 1576 C CA . ILE A 1 217 ? 11.089 5.060 -5.566 1.00 89.75 217 ILE A CA 1
ATOM 1577 C C . ILE A 1 217 ? 10.641 6.423 -5.032 1.00 89.75 217 ILE A C 1
ATOM 1579 O O . ILE A 1 217 ? 11.200 6.920 -4.053 1.00 89.75 217 ILE A O 1
ATOM 1583 N N . VAL A 1 218 ? 9.660 7.034 -5.693 1.00 90.56 218 VAL A N 1
ATOM 1584 C CA . VAL A 1 218 ? 9.149 8.375 -5.362 1.00 90.56 218 VAL A CA 1
ATOM 1585 C C . VAL A 1 218 ? 7.817 8.335 -4.620 1.00 90.56 218 VAL A C 1
ATOM 1587 O O . VAL A 1 218 ? 7.455 9.309 -3.963 1.00 90.56 218 VAL A O 1
ATOM 1590 N N . GLY A 1 219 ? 7.107 7.208 -4.678 1.00 90.81 219 GLY A N 1
ATOM 1591 C CA . GLY A 1 219 ? 5.848 7.016 -3.973 1.00 90.81 219 GLY A CA 1
ATOM 1592 C C . GLY A 1 219 ? 5.569 5.546 -3.699 1.00 90.81 219 GLY A C 1
ATOM 1593 O O . GLY A 1 219 ? 5.903 4.685 -4.511 1.00 90.81 219 GLY A O 1
ATOM 1594 N N . THR A 1 220 ? 4.926 5.272 -2.565 1.00 93.00 220 THR A N 1
ATOM 1595 C CA . THR A 1 220 ? 4.399 3.941 -2.259 1.00 93.00 220 THR A CA 1
ATOM 1596 C C . THR A 1 220 ? 3.014 4.053 -1.644 1.00 93.00 220 THR A C 1
ATOM 1598 O O . THR A 1 220 ? 2.775 4.911 -0.790 1.00 93.00 220 THR A O 1
ATOM 1601 N N . SER A 1 221 ? 2.111 3.165 -2.052 1.00 94.69 221 SER A N 1
ATOM 1602 C CA . SER A 1 221 ? 0.838 2.949 -1.371 1.00 94.69 221 SER A CA 1
ATOM 1603 C C . SER A 1 221 ? 0.518 1.465 -1.226 1.00 94.69 221 SER A C 1
ATOM 1605 O O . SER A 1 221 ? 0.952 0.630 -2.019 1.00 94.69 221 SER A O 1
ATOM 1607 N N . PHE A 1 222 ? -0.245 1.143 -0.192 1.00 95.19 222 PHE A N 1
ATOM 1608 C CA . PHE A 1 222 ? -0.652 -0.202 0.180 1.00 95.19 222 PHE A CA 1
ATOM 1609 C C . PHE A 1 222 ? -2.161 -0.222 0.331 1.00 95.19 222 PHE A C 1
ATOM 1611 O O . PHE A 1 222 ? -2.746 0.715 0.876 1.00 95.19 222 PHE A O 1
ATOM 1618 N N . LYS A 1 223 ? -2.783 -1.302 -0.121 1.00 96.62 223 LYS A N 1
ATOM 1619 C CA . LYS A 1 223 ? -4.215 -1.533 0.014 1.00 96.62 223 LYS A CA 1
ATOM 1620 C C . LYS A 1 223 ? -4.442 -2.980 0.417 1.00 96.62 223 LYS A C 1
ATOM 1622 O O . LYS A 1 223 ? -3.905 -3.887 -0.214 1.00 96.62 223 LYS A O 1
ATOM 1627 N N . VAL A 1 224 ? -5.257 -3.183 1.443 1.00 97.12 224 VAL A N 1
ATOM 1628 C CA . VAL A 1 224 ? -5.799 -4.491 1.811 1.00 97.12 224 VAL A CA 1
ATOM 1629 C C . VAL A 1 224 ? -7.317 -4.432 1.729 1.00 97.12 224 VAL A C 1
ATOM 1631 O O . VAL A 1 224 ? -7.928 -3.444 2.142 1.00 97.12 224 VAL A O 1
ATOM 1634 N N . ARG A 1 225 ? -7.923 -5.471 1.156 1.00 96.88 225 ARG A N 1
ATOM 1635 C CA . ARG A 1 225 ? -9.367 -5.567 0.943 1.00 96.88 225 ARG A CA 1
ATOM 1636 C C . ARG A 1 225 ? -9.874 -6.961 1.280 1.00 96.88 225 ARG A C 1
ATOM 1638 O O . ARG A 1 225 ? -9.285 -7.957 0.865 1.00 96.88 225 ARG A O 1
ATOM 1645 N N . GLY A 1 226 ? -10.992 -7.029 1.986 1.00 96.00 226 GLY A N 1
ATOM 1646 C CA . GLY A 1 226 ? -11.672 -8.278 2.311 1.00 96.00 226 GLY A CA 1
ATOM 1647 C C . GLY A 1 226 ? -13.049 -8.024 2.910 1.00 96.00 226 GLY A C 1
ATOM 1648 O O . GLY A 1 226 ? -13.567 -6.914 2.831 1.00 96.00 226 GLY A O 1
ATOM 1649 N N . PHE A 1 227 ? -13.640 -9.047 3.518 1.00 96.94 227 PHE A N 1
ATOM 1650 C CA . PHE A 1 227 ? -14.919 -8.927 4.221 1.00 96.94 227 PHE A CA 1
ATOM 1651 C C . PHE A 1 227 ? -14.704 -8.927 5.734 1.00 96.94 227 PHE A C 1
ATOM 1653 O O . PHE A 1 227 ? -13.741 -9.517 6.218 1.00 96.94 227 PHE A O 1
ATOM 1660 N N . THR A 1 228 ? -15.602 -8.294 6.482 1.00 97.25 228 THR A N 1
ATOM 1661 C CA . THR A 1 228 ? -15.634 -8.302 7.949 1.00 97.25 228 THR A CA 1
ATOM 1662 C C . THR A 1 228 ? -17.027 -8.678 8.456 1.00 97.25 228 THR A C 1
ATOM 1664 O O . THR A 1 228 ? -18.033 -8.380 7.813 1.00 97.25 228 THR A O 1
ATOM 1667 N N . GLU A 1 229 ? -17.093 -9.339 9.615 1.00 92.44 229 GLU A N 1
ATOM 1668 C CA . GLU A 1 229 ? -18.360 -9.658 10.295 1.00 92.44 229 GLU A CA 1
ATOM 1669 C C . GLU A 1 229 ? -18.893 -8.477 11.119 1.00 92.44 229 GLU A C 1
ATOM 1671 O O . GLU A 1 229 ? -20.051 -8.473 11.533 1.00 92.44 229 GLU A O 1
ATOM 1676 N N . SER A 1 230 ? -18.047 -7.479 11.396 1.00 89.75 230 SER A N 1
ATOM 1677 C CA . SER A 1 230 ? -18.387 -6.363 12.274 1.00 89.75 230 SER A CA 1
ATOM 1678 C C . SER A 1 230 ? -18.573 -5.079 11.480 1.00 89.75 230 SER A C 1
ATOM 1680 O O . SER A 1 230 ? -17.614 -4.531 10.944 1.00 89.75 230 SER A O 1
ATOM 1682 N N . SER A 1 231 ? -19.771 -4.501 11.550 1.00 88.06 231 SER A N 1
ATOM 1683 C CA . SER A 1 231 ? -19.937 -3.060 11.331 1.00 88.06 231 SER A CA 1
ATOM 1684 C C . SER A 1 231 ? -19.075 -2.293 12.350 1.00 88.06 231 SER A C 1
ATOM 1686 O O . SER A 1 231 ? -19.078 -2.655 13.533 1.00 88.06 231 SER A O 1
ATOM 1688 N N . GLY A 1 232 ? -18.330 -1.261 11.941 1.00 95.31 232 GLY A N 1
ATOM 1689 C CA . GLY A 1 232 ? -17.442 -0.503 12.837 1.00 95.31 232 GLY A CA 1
ATOM 1690 C C . GLY A 1 232 ? -16.015 -1.061 12.983 1.00 95.31 232 GLY A C 1
ATOM 1691 O O . GLY A 1 232 ? -15.308 -0.738 13.951 1.00 95.31 232 GLY A O 1
ATOM 1692 N N . ALA A 1 233 ? -15.566 -1.875 12.030 1.00 97.00 233 ALA A N 1
ATOM 1693 C CA . ALA A 1 233 ? -14.162 -2.226 11.841 1.00 97.00 233 ALA A CA 1
ATOM 1694 C C . ALA A 1 233 ? -13.256 -0.983 11.717 1.00 97.00 233 ALA A C 1
ATOM 1696 O O . ALA A 1 233 ? -12.172 -0.968 12.293 1.00 97.00 233 ALA A O 1
ATOM 1697 N N . ALA A 1 234 ? -13.713 0.100 11.091 1.00 97.06 234 ALA A N 1
ATOM 1698 C CA . ALA A 1 234 ? -13.029 1.377 10.958 1.00 97.06 234 ALA A CA 1
ATOM 1699 C C . ALA A 1 234 ? -12.752 2.036 12.316 1.00 97.06 234 ALA A C 1
ATOM 1701 O O . ALA A 1 234 ? -11.626 2.452 12.589 1.00 97.06 234 ALA A O 1
ATOM 1702 N N . HIS A 1 235 ? -13.737 2.065 13.220 1.00 97.81 235 HIS A N 1
ATOM 1703 C CA . HIS A 1 235 ? -13.525 2.546 14.589 1.00 97.81 235 HIS A CA 1
ATOM 1704 C C . HIS A 1 235 ? -12.578 1.636 15.375 1.00 97.81 235 HIS A C 1
ATOM 1706 O O . HIS A 1 235 ? -11.802 2.101 16.212 1.00 97.81 235 HIS A O 1
ATOM 1712 N N . THR A 1 236 ? -12.629 0.328 15.128 1.00 98.00 236 THR A N 1
ATOM 1713 C CA . THR A 1 236 ? -11.697 -0.615 15.754 1.00 98.00 236 THR A CA 1
ATOM 1714 C C . THR A 1 236 ? -10.272 -0.394 15.251 1.00 98.00 236 THR A C 1
ATOM 1716 O O . THR A 1 236 ? -9.364 -0.266 16.073 1.00 98.00 236 THR A O 1
ATOM 1719 N N . LEU A 1 237 ? -10.086 -0.234 13.940 1.00 98.12 237 LEU A N 1
ATOM 1720 C CA . LEU A 1 237 ? -8.816 0.110 13.312 1.00 98.12 237 LEU A CA 1
ATOM 1721 C C . LEU A 1 237 ? -8.259 1.424 13.861 1.00 98.12 237 LEU A C 1
ATOM 1723 O O . LEU A 1 237 ? -7.097 1.470 14.255 1.00 98.12 237 LEU A O 1
ATOM 1727 N N . GLN A 1 238 ? -9.089 2.463 13.969 1.00 98.31 238 GLN A N 1
ATOM 1728 C CA . GLN A 1 238 ? -8.696 3.746 14.549 1.00 98.31 238 GLN A CA 1
ATOM 1729 C C . GLN A 1 238 ? -8.091 3.569 15.953 1.00 98.31 238 GLN A C 1
ATOM 1731 O O . GLN A 1 238 ? -7.033 4.128 16.252 1.00 98.31 238 GLN A O 1
ATOM 1736 N N . ARG A 1 239 ? -8.716 2.746 16.812 1.00 98.19 239 ARG A N 1
ATOM 1737 C CA . ARG A 1 239 ? -8.185 2.440 18.152 1.00 98.19 239 ARG A CA 1
ATOM 1738 C C . ARG A 1 239 ? -6.873 1.653 18.093 1.00 98.19 239 ARG A C 1
ATOM 1740 O O . ARG A 1 239 ? -5.949 1.992 18.827 1.00 98.19 239 ARG A O 1
ATOM 1747 N N . LEU A 1 240 ? -6.774 0.629 17.241 1.00 97.62 240 LEU A N 1
ATOM 1748 C CA . LEU A 1 240 ? -5.559 -0.191 17.085 1.00 97.62 240 LEU A CA 1
ATOM 1749 C C . LEU A 1 240 ? -4.366 0.647 16.591 1.00 97.62 240 LEU A C 1
ATOM 1751 O O . LEU A 1 240 ? -3.254 0.582 17.136 1.00 97.62 240 LEU A O 1
ATOM 1755 N N . ALA A 1 241 ? -4.616 1.502 15.604 1.00 97.81 241 ALA A N 1
ATOM 1756 C CA . ALA A 1 241 ? -3.631 2.395 15.016 1.00 97.81 241 ALA A CA 1
ATOM 1757 C C . ALA A 1 241 ? -3.294 3.597 15.915 1.00 97.81 241 ALA A C 1
ATOM 1759 O O . ALA A 1 241 ? -2.285 4.257 15.669 1.00 97.81 241 ALA A O 1
ATOM 1760 N N . LEU A 1 242 ? -4.075 3.860 16.974 1.00 97.94 242 LEU A N 1
ATOM 1761 C CA . LEU A 1 242 ? -4.024 5.110 17.748 1.00 97.94 242 LEU A CA 1
ATOM 1762 C C . LEU A 1 242 ? -4.129 6.332 16.819 1.00 97.94 242 LEU A C 1
ATOM 1764 O O . LEU A 1 242 ? -3.350 7.278 16.927 1.00 97.94 242 LEU A O 1
ATOM 1768 N N . ALA A 1 243 ? -5.044 6.248 15.855 1.00 97.94 243 ALA A N 1
ATOM 1769 C CA . ALA A 1 243 ? -5.184 7.221 14.786 1.00 97.94 243 ALA A CA 1
ATOM 1770 C C . ALA A 1 243 ? -6.097 8.387 15.193 1.00 97.94 243 ALA A C 1
ATOM 1772 O O . ALA A 1 243 ? -7.171 8.201 15.773 1.00 97.94 243 ALA A O 1
ATOM 1773 N N . GLU A 1 244 ? -5.683 9.594 14.830 1.00 97.75 244 GLU A N 1
ATOM 1774 C CA . GLU A 1 244 ? -6.520 10.784 14.831 1.00 97.75 244 GLU A CA 1
ATOM 1775 C C . GLU A 1 244 ? -7.363 10.800 13.553 1.00 97.75 244 GLU A C 1
ATOM 1777 O O . GLU A 1 244 ? -6.837 10.657 12.450 1.00 97.75 244 GLU A O 1
ATOM 1782 N N . GLN A 1 245 ? -8.677 10.956 13.701 1.00 97.94 245 GLN A N 1
ATOM 1783 C CA . GLN A 1 245 ? -9.591 11.091 12.571 1.00 97.94 245 GLN A CA 1
ATOM 1784 C C . GLN A 1 245 ? -9.524 12.515 12.027 1.00 97.94 245 GLN A C 1
ATOM 1786 O O . GLN A 1 245 ? -9.721 13.473 12.773 1.00 97.94 245 GLN A O 1
ATOM 1791 N N . LEU A 1 246 ? -9.259 12.638 10.728 1.00 96.50 246 LEU A N 1
ATOM 1792 C CA . LEU A 1 246 ? -9.142 13.916 10.032 1.00 96.50 246 LEU A CA 1
ATOM 1793 C C . LEU A 1 246 ? -10.419 14.258 9.269 1.00 96.50 246 LEU A C 1
ATOM 1795 O O . LEU A 1 246 ? -10.883 15.395 9.333 1.00 96.50 246 LEU A O 1
ATOM 1799 N N . GLU A 1 247 ? -10.970 13.279 8.549 1.00 96.06 247 GLU A N 1
ATOM 1800 C CA . GLU A 1 247 ? -12.160 13.425 7.708 1.00 96.06 247 GLU A CA 1
ATOM 1801 C C . GLU A 1 247 ? -12.997 12.147 7.754 1.00 96.06 247 GLU A C 1
ATOM 1803 O O . GLU A 1 247 ? -12.464 11.052 7.953 1.00 96.06 247 GLU A O 1
ATOM 1808 N N . THR A 1 248 ? -14.308 12.294 7.570 1.00 97.25 248 THR A N 1
ATOM 1809 C CA . THR A 1 248 ? -15.258 11.180 7.479 1.00 97.25 248 THR A CA 1
ATOM 1810 C C . THR A 1 248 ? -16.315 11.437 6.430 1.00 97.25 248 THR A C 1
ATOM 1812 O O . THR A 1 248 ? -16.761 12.570 6.257 1.00 97.25 248 THR A O 1
ATOM 1815 N N . TYR A 1 249 ? -16.745 10.352 5.806 1.00 96.06 249 TYR A N 1
ATOM 1816 C CA . TYR A 1 249 ? -17.828 10.278 4.845 1.00 96.06 249 TYR A CA 1
ATOM 1817 C C . TYR A 1 249 ? -18.734 9.102 5.228 1.00 96.06 249 TYR A C 1
ATOM 1819 O O . TYR A 1 249 ? -18.223 8.046 5.593 1.00 96.06 249 TYR A O 1
ATOM 1827 N N . ASP A 1 250 ? -20.050 9.292 5.194 1.00 97.31 250 ASP A N 1
ATOM 1828 C CA . ASP A 1 250 ? -21.039 8.271 5.563 1.00 97.31 250 ASP A CA 1
ATOM 1829 C C . ASP A 1 250 ? -22.315 8.493 4.744 1.00 97.31 250 ASP A C 1
ATOM 1831 O O . ASP A 1 250 ? -23.139 9.346 5.084 1.00 97.31 250 ASP A O 1
ATOM 1835 N N . GLU A 1 251 ? -22.433 7.784 3.622 1.00 95.81 251 GLU A N 1
ATOM 1836 C CA . GLU A 1 251 ? -23.580 7.869 2.715 1.00 95.81 251 GLU A CA 1
ATOM 1837 C C . GLU A 1 251 ? -23.870 6.503 2.078 1.00 95.81 251 GLU A C 1
ATOM 1839 O O . GLU A 1 251 ? -22.962 5.724 1.787 1.00 95.81 251 GLU A O 1
ATOM 1844 N N . ASP A 1 252 ? -25.156 6.206 1.866 1.00 93.12 252 ASP A N 1
ATOM 1845 C CA . ASP A 1 252 ? -25.650 5.047 1.106 1.00 93.12 252 ASP A CA 1
ATOM 1846 C C . ASP A 1 252 ? -25.001 3.697 1.469 1.00 93.12 252 ASP A C 1
ATOM 1848 O O . ASP A 1 252 ? -24.695 2.863 0.617 1.00 93.12 252 ASP A O 1
ATOM 1852 N N . GLY A 1 253 ? -24.798 3.463 2.769 1.00 92.88 253 GLY A N 1
ATOM 1853 C CA . GLY A 1 253 ? -24.215 2.216 3.271 1.00 92.88 253 GLY A CA 1
ATOM 1854 C C . GLY A 1 253 ? -22.703 2.108 3.067 1.00 92.88 253 GLY A C 1
ATOM 1855 O O . GLY A 1 253 ? -22.162 1.008 3.178 1.00 92.88 253 GLY A O 1
ATOM 1856 N N . THR A 1 254 ? -22.036 3.226 2.784 1.00 95.88 254 THR A N 1
ATOM 1857 C CA . THR A 1 254 ? -20.582 3.338 2.712 1.00 95.88 254 THR A CA 1
ATOM 1858 C C . THR A 1 254 ? -20.087 4.320 3.764 1.00 95.88 254 THR A C 1
ATOM 1860 O O . THR A 1 254 ? -20.415 5.503 3.719 1.00 95.88 254 THR A O 1
ATOM 1863 N N . TYR A 1 255 ? -19.253 3.839 4.681 1.00 97.50 255 TYR A N 1
ATOM 1864 C CA . TYR A 1 255 ? -18.555 4.659 5.664 1.00 97.50 255 TYR A CA 1
ATOM 1865 C C . TYR A 1 255 ? -17.069 4.715 5.313 1.00 97.50 255 TYR A C 1
ATOM 1867 O O . TYR A 1 255 ? -16.430 3.681 5.172 1.00 97.50 255 TYR A O 1
ATOM 1875 N N . SER A 1 256 ? -16.479 5.903 5.220 1.00 97.25 256 SER A N 1
ATOM 1876 C CA . SER A 1 256 ? -15.045 6.085 4.990 1.00 97.25 256 SER A CA 1
ATOM 1877 C C . SER A 1 256 ? -14.458 7.078 5.985 1.00 97.25 256 SER A C 1
ATOM 1879 O O . SER A 1 256 ? -15.039 8.128 6.249 1.00 97.25 256 SER A O 1
ATOM 1881 N N . ALA A 1 257 ? -13.271 6.780 6.509 1.00 97.81 257 ALA A N 1
ATOM 1882 C CA . ALA A 1 257 ? -12.536 7.659 7.410 1.00 97.81 257 ALA A CA 1
ATOM 1883 C C . ALA A 1 257 ? -11.083 7.823 6.958 1.00 97.81 257 ALA A C 1
ATOM 1885 O O . ALA A 1 257 ? -10.369 6.840 6.749 1.00 97.81 257 ALA A O 1
ATOM 1886 N N . THR A 1 258 ? -10.640 9.075 6.875 1.00 97.94 258 THR A N 1
ATOM 1887 C CA . THR A 1 258 ? -9.246 9.456 6.630 1.00 97.94 258 THR A CA 1
ATOM 1888 C C . THR A 1 258 ? -8.609 9.859 7.952 1.00 97.94 258 THR A C 1
ATOM 1890 O O . THR A 1 258 ? -9.179 10.628 8.730 1.00 97.94 258 THR A O 1
ATOM 1893 N N . MET A 1 259 ? -7.425 9.326 8.230 1.00 98.12 259 MET A N 1
ATOM 1894 C CA . MET A 1 259 ? -6.788 9.367 9.538 1.00 98.12 259 MET A CA 1
ATOM 1895 C C . MET A 1 259 ? -5.288 9.663 9.446 1.00 98.12 259 MET A C 1
ATOM 1897 O O . MET A 1 259 ? -4.636 9.480 8.412 1.00 98.12 259 MET A O 1
ATOM 1901 N N . TYR A 1 260 ? -4.735 10.077 10.583 1.00 97.62 260 TYR A N 1
ATOM 1902 C CA . TYR A 1 260 ? -3.303 10.173 10.813 1.00 97.62 260 TYR A CA 1
ATOM 1903 C C . TYR A 1 260 ? -2.890 9.356 12.037 1.00 97.62 260 TYR A C 1
ATOM 1905 O O . TYR A 1 260 ? -3.484 9.469 13.106 1.00 97.62 260 TYR A O 1
ATOM 1913 N N . THR A 1 261 ? -1.829 8.567 11.916 1.00 97.56 261 THR A N 1
ATOM 1914 C CA . THR A 1 261 ? -1.176 7.880 13.034 1.00 97.56 261 THR A CA 1
ATOM 1915 C C . THR A 1 261 ? 0.328 8.120 13.010 1.00 97.56 261 THR A C 1
ATOM 1917 O O . THR A 1 261 ? 0.963 8.087 11.962 1.00 97.56 261 THR A O 1
ATOM 1920 N N . GLY A 1 262 ? 0.941 8.295 14.182 1.00 96.19 262 GLY A N 1
ATOM 1921 C CA . GLY A 1 262 ? 2.402 8.366 14.301 1.00 96.19 262 GLY A CA 1
ATOM 1922 C C . GLY A 1 262 ? 3.119 7.026 14.083 1.00 96.19 262 GLY A C 1
ATOM 1923 O O . GLY A 1 262 ? 4.343 6.982 14.175 1.00 96.19 262 GLY A O 1
ATOM 1924 N N . LYS A 1 263 ? 2.380 5.929 13.855 1.00 96.50 263 LYS A N 1
ATOM 1925 C CA . LYS A 1 263 ? 2.947 4.583 13.678 1.00 96.50 263 LYS A CA 1
ATOM 1926 C C . LYS A 1 263 ? 3.390 4.289 12.243 1.00 96.50 263 LYS A C 1
ATOM 1928 O O . LYS A 1 263 ? 4.293 3.475 12.074 1.00 96.50 263 LYS A O 1
ATOM 1933 N N . LEU A 1 264 ? 2.774 4.925 11.246 1.00 96.69 264 LEU A N 1
ATOM 1934 C CA . LEU A 1 264 ? 3.085 4.713 9.828 1.00 96.69 264 LEU A CA 1
ATOM 1935 C C . LEU A 1 264 ? 4.113 5.725 9.321 1.00 96.69 264 LEU A C 1
ATOM 1937 O O . LEU A 1 264 ? 4.173 6.860 9.803 1.00 96.69 264 LEU A O 1
ATOM 1941 N N . ARG A 1 265 ? 4.914 5.310 8.341 1.00 94.50 265 ARG A N 1
ATOM 1942 C CA . ARG A 1 265 ? 5.988 6.110 7.741 1.00 94.50 265 ARG A CA 1
ATOM 1943 C C . ARG A 1 265 ? 5.534 6.846 6.489 1.00 94.50 265 ARG A C 1
ATOM 1945 O O . ARG A 1 265 ? 5.851 8.026 6.341 1.00 94.50 265 ARG A O 1
ATOM 1952 N N . HIS A 1 266 ? 4.788 6.182 5.611 1.00 93.56 266 HIS A N 1
ATOM 1953 C CA . HIS A 1 266 ? 4.257 6.802 4.400 1.00 93.56 266 HIS A CA 1
ATOM 1954 C C . HIS A 1 266 ? 3.120 7.760 4.745 1.00 93.56 266 HIS A C 1
ATOM 1956 O O . HIS A 1 266 ? 2.354 7.511 5.667 1.00 93.56 266 HIS A O 1
ATOM 1962 N N . ARG A 1 267 ? 3.010 8.874 4.018 1.00 94.12 267 ARG A N 1
ATOM 1963 C CA . ARG A 1 267 ? 1.967 9.891 4.211 1.00 94.12 267 ARG A CA 1
ATOM 1964 C C . ARG A 1 267 ? 1.659 10.595 2.896 1.00 94.12 267 ARG A C 1
ATOM 1966 O O . ARG A 1 267 ? 2.557 10.789 2.084 1.00 94.12 267 ARG A O 1
ATOM 1973 N N . ALA A 1 268 ? 0.412 11.007 2.723 1.00 91.75 268 ALA A N 1
ATOM 1974 C CA . ALA A 1 268 ? -0.048 11.849 1.629 1.00 91.75 268 ALA A CA 1
ATOM 1975 C C . ALA A 1 268 ? -0.496 13.209 2.174 1.00 91.75 268 ALA A C 1
ATOM 1977 O O . ALA A 1 268 ? -1.025 13.302 3.285 1.00 91.75 268 ALA A O 1
ATOM 1978 N N . GLY A 1 269 ? -0.291 14.264 1.386 1.00 89.56 269 GLY A N 1
ATOM 1979 C CA . GLY A 1 269 ? -0.896 15.562 1.668 1.00 89.56 269 GLY A CA 1
ATOM 1980 C C . GLY A 1 269 ? -2.408 15.476 1.467 1.00 89.56 269 GLY A C 1
ATOM 1981 O O . GLY A 1 269 ? -2.854 14.916 0.470 1.00 89.56 269 GLY A O 1
ATOM 1982 N N . LEU A 1 270 ? -3.178 16.009 2.414 1.00 84.19 270 LEU A N 1
ATOM 1983 C CA . LEU A 1 270 ? -4.638 16.068 2.319 1.00 84.19 270 LEU A CA 1
ATOM 1984 C C . LEU A 1 270 ? -5.066 17.453 1.821 1.00 84.19 270 LEU A C 1
ATOM 1986 O O . LEU A 1 270 ? -5.625 17.600 0.741 1.00 84.19 270 LEU A O 1
ATOM 1990 N N . ASP A 1 271 ? -4.700 18.489 2.574 1.00 83.06 271 ASP A N 1
ATOM 1991 C CA . ASP A 1 271 ? -4.922 19.891 2.240 1.00 83.06 271 ASP A CA 1
ATOM 1992 C C . ASP A 1 271 ? -3.935 20.799 2.995 1.00 83.06 271 ASP A C 1
ATOM 1994 O O . ASP A 1 271 ? -3.695 20.660 4.198 1.00 83.06 271 ASP A O 1
ATOM 1998 N N . GLY A 1 272 ? -3.337 21.763 2.290 1.00 79.81 272 GLY A N 1
ATOM 1999 C CA . GLY A 1 272 ? -2.469 22.795 2.869 1.00 79.81 272 GLY A CA 1
ATOM 2000 C C . GLY A 1 272 ? -1.267 22.266 3.672 1.00 79.81 272 GLY A C 1
ATOM 2001 O O . GLY A 1 272 ? -0.156 22.202 3.156 1.00 79.81 272 GLY A O 1
ATOM 2002 N N . ARG A 1 273 ? -1.474 21.970 4.966 1.00 77.19 273 ARG A N 1
ATOM 2003 C CA . ARG A 1 273 ? -0.458 21.502 5.934 1.00 77.19 273 ARG A CA 1
ATOM 2004 C C . ARG A 1 273 ? -0.805 20.179 6.629 1.00 77.19 273 ARG A C 1
ATOM 2006 O O . ARG A 1 273 ? -0.004 19.719 7.445 1.00 77.19 273 ARG A O 1
ATOM 2013 N N . ARG A 1 274 ? -1.984 19.598 6.381 1.00 89.94 274 ARG A N 1
ATOM 2014 C CA . ARG A 1 274 ? -2.385 18.323 6.989 1.00 89.94 274 ARG A CA 1
ATOM 2015 C C . ARG A 1 274 ? -1.877 17.167 6.136 1.00 89.94 274 ARG A C 1
ATOM 2017 O O . ARG A 1 274 ? -1.917 17.221 4.909 1.00 89.94 274 ARG A O 1
ATOM 2024 N N . ASN A 1 275 ? -1.417 16.120 6.810 1.00 93.06 275 ASN A N 1
ATOM 2025 C CA . ASN A 1 275 ? -1.026 14.869 6.179 1.00 93.06 275 ASN A CA 1
ATOM 2026 C C . ASN A 1 275 ? -1.933 13.758 6.696 1.00 93.06 275 ASN A C 1
ATOM 2028 O O . ASN A 1 275 ? -2.195 13.697 7.896 1.00 93.06 275 ASN A O 1
ATOM 2032 N N . ALA A 1 276 ? -2.349 12.873 5.803 1.00 95.88 276 ALA A N 1
ATOM 2033 C CA . ALA A 1 276 ? -3.021 11.628 6.131 1.00 95.88 276 ALA A CA 1
ATOM 2034 C C . ALA A 1 276 ? -2.079 10.460 5.839 1.00 95.88 276 ALA A C 1
ATOM 2036 O O . ALA A 1 276 ? -1.233 10.536 4.947 1.00 95.88 276 ALA A O 1
ATOM 2037 N N . ASN A 1 277 ? -2.204 9.377 6.592 1.00 96.69 277 ASN A N 1
ATOM 2038 C CA . ASN A 1 277 ? -1.451 8.156 6.311 1.00 96.69 277 ASN A CA 1
ATOM 2039 C C . ASN A 1 277 ? -2.237 6.869 6.513 1.00 96.69 277 ASN A C 1
ATOM 2041 O O . ASN A 1 277 ? -1.669 5.791 6.383 1.00 96.69 277 ASN A O 1
ATOM 2045 N N . LEU A 1 278 ? -3.526 6.967 6.806 1.00 98.25 278 LEU A N 1
ATOM 2046 C CA . LEU A 1 278 ? -4.395 5.815 6.893 1.00 98.25 278 LEU A CA 1
ATOM 2047 C C . LEU A 1 278 ? -5.777 6.211 6.392 1.00 98.25 278 LEU A C 1
ATOM 2049 O O . LEU A 1 278 ? -6.330 7.218 6.829 1.00 98.25 278 LEU A O 1
ATOM 2053 N N . GLN A 1 279 ? -6.357 5.399 5.524 1.00 98.06 279 GLN A N 1
ATOM 2054 C CA . GLN A 1 279 ? -7.749 5.526 5.124 1.00 98.06 279 GLN A CA 1
ATOM 2055 C C . GLN A 1 279 ? -8.430 4.170 5.239 1.00 98.06 279 GLN A C 1
ATOM 2057 O O . GLN A 1 279 ? -7.841 3.138 4.928 1.00 98.06 279 GLN A O 1
ATOM 2062 N N . VAL A 1 280 ? -9.673 4.166 5.698 1.00 98.25 280 VAL A N 1
ATOM 2063 C CA . VAL A 1 280 ? -10.499 2.963 5.790 1.00 98.25 280 VAL A CA 1
ATOM 2064 C C . VAL A 1 280 ? -11.855 3.233 5.171 1.00 98.25 280 VAL A C 1
ATOM 2066 O O . VAL A 1 280 ? -12.390 4.323 5.348 1.00 98.25 280 VAL A O 1
ATOM 2069 N N . SER A 1 281 ? -12.388 2.248 4.461 1.00 97.69 281 SER A N 1
ATOM 2070 C CA . SER A 1 281 ? -13.729 2.257 3.893 1.00 97.69 281 SER A CA 1
ATOM 2071 C C . SER A 1 281 ? -14.446 0.958 4.251 1.00 97.69 281 SER A C 1
ATOM 2073 O O . SER A 1 281 ? -13.887 -0.125 4.076 1.00 97.69 281 SER A O 1
ATOM 2075 N N . GLU A 1 282 ? -15.662 1.080 4.764 1.00 97.81 282 GLU A N 1
ATOM 2076 C CA . GLU A 1 282 ? -16.632 0.014 4.978 1.00 97.81 282 GLU A CA 1
ATOM 2077 C C . GLU A 1 282 ? -17.760 0.191 3.970 1.00 97.81 282 GLU A C 1
ATOM 2079 O O . GLU A 1 282 ? -18.341 1.270 3.881 1.00 97.81 282 GLU A O 1
ATOM 2084 N N . HIS A 1 283 ? -18.096 -0.863 3.238 1.00 97.06 283 HIS A N 1
ATOM 2085 C CA . HIS A 1 283 ? -19.203 -0.861 2.294 1.00 97.06 283 HIS A CA 1
ATOM 2086 C C . HIS A 1 283 ? -20.132 -2.043 2.565 1.00 97.06 283 HIS A C 1
ATOM 2088 O O . HIS A 1 283 ? -19.700 -3.197 2.589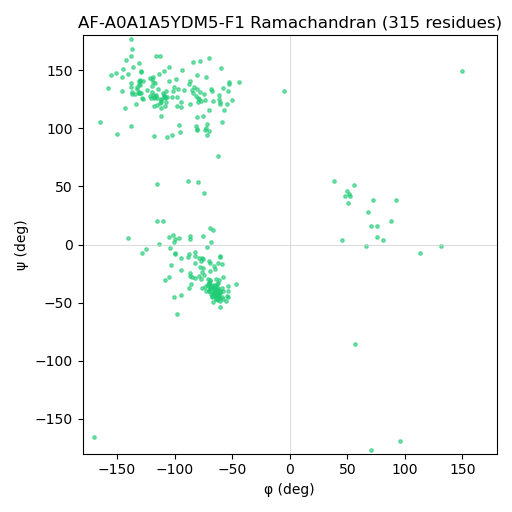 1.00 97.06 283 HIS A O 1
ATOM 2094 N N . ASN A 1 284 ? -21.420 -1.768 2.756 1.00 96.12 284 ASN A N 1
ATOM 2095 C CA . ASN A 1 284 ? -22.433 -2.803 2.934 1.00 96.12 284 ASN A CA 1
ATOM 2096 C C . ASN A 1 284 ? -22.719 -3.495 1.594 1.00 96.12 284 ASN A C 1
ATOM 2098 O O . ASN A 1 284 ? -23.503 -3.009 0.777 1.00 96.12 284 ASN A O 1
ATOM 2102 N N . ASN A 1 285 ? -22.111 -4.661 1.382 1.00 93.44 285 ASN A N 1
ATOM 2103 C CA . ASN A 1 285 ? -22.309 -5.465 0.186 1.00 93.44 285 ASN A CA 1
ATOM 2104 C C . ASN A 1 285 ? -23.615 -6.268 0.306 1.00 93.44 285 ASN A C 1
ATOM 2106 O O . ASN A 1 285 ? -23.670 -7.321 0.945 1.00 93.44 285 ASN A O 1
ATOM 2110 N N . THR A 1 286 ? -24.674 -5.762 -0.329 1.00 92.50 286 THR A N 1
ATOM 2111 C CA . THR A 1 286 ? -26.020 -6.360 -0.274 1.00 92.50 286 THR A CA 1
ATOM 2112 C C . THR A 1 286 ? -26.130 -7.698 -1.006 1.00 92.50 286 THR A C 1
ATOM 2114 O O . THR A 1 286 ? -26.998 -8.499 -0.668 1.00 92.50 286 THR A O 1
ATOM 2117 N N . GLU A 1 287 ? -25.249 -7.981 -1.969 1.00 93.12 287 GLU A N 1
ATOM 2118 C CA . GLU A 1 287 ? -25.246 -9.255 -2.699 1.00 93.12 287 GLU A CA 1
ATOM 2119 C C . GLU A 1 287 ? -24.747 -10.412 -1.830 1.00 93.12 287 GLU A C 1
ATOM 2121 O O . GLU A 1 287 ? -25.208 -11.545 -1.971 1.00 93.12 287 GLU A O 1
ATOM 2126 N N . ARG A 1 288 ? -23.790 -10.128 -0.939 1.00 89.19 288 ARG A N 1
ATOM 2127 C CA . ARG A 1 288 ? -23.159 -11.121 -0.059 1.00 89.19 288 ARG A CA 1
ATOM 2128 C C . ARG A 1 288 ? -23.645 -11.071 1.385 1.00 89.19 288 ARG A C 1
ATOM 2130 O O . ARG A 1 288 ? -23.199 -11.901 2.170 1.00 89.19 288 ARG A O 1
ATOM 2137 N N . ASP A 1 289 ? -24.520 -10.120 1.713 1.00 93.62 289 ASP A N 1
ATOM 2138 C CA . ASP A 1 289 ? -24.962 -9.834 3.084 1.00 93.62 289 ASP A CA 1
ATOM 2139 C C . ASP A 1 289 ? -23.766 -9.691 4.046 1.00 93.62 289 ASP A C 1
ATOM 2141 O O . ASP A 1 289 ? -23.700 -10.299 5.113 1.00 93.62 289 ASP A O 1
ATOM 2145 N N . ALA A 1 290 ? -22.752 -8.938 3.606 1.00 94.56 290 ALA A N 1
ATOM 2146 C CA . ALA A 1 290 ? -21.476 -8.793 4.300 1.00 94.56 290 ALA A CA 1
ATOM 2147 C C . ALA A 1 290 ? -20.947 -7.358 4.195 1.00 94.56 290 ALA A C 1
ATOM 2149 O O . ALA A 1 290 ? -21.296 -6.620 3.273 1.00 94.56 290 ALA A O 1
ATOM 2150 N N . VAL A 1 291 ? -20.062 -6.967 5.113 1.00 96.94 291 VAL A N 1
ATOM 2151 C CA . VAL A 1 291 ? -19.381 -5.668 5.055 1.00 96.94 291 VAL A CA 1
ATOM 2152 C C . VAL A 1 291 ? -18.034 -5.855 4.368 1.00 96.94 291 VAL A C 1
ATOM 2154 O O . VAL A 1 291 ? -17.182 -6.604 4.844 1.00 96.94 291 VAL A O 1
ATOM 2157 N N . GLU A 1 292 ? -17.835 -5.192 3.237 1.00 97.44 292 GLU A N 1
ATOM 2158 C CA . GLU A 1 292 ? -16.538 -5.105 2.577 1.00 97.44 292 GLU A CA 1
ATOM 2159 C C . GLU A 1 292 ? -15.692 -4.036 3.273 1.00 97.44 292 GLU A C 1
ATOM 2161 O O . GLU A 1 292 ? -16.119 -2.894 3.430 1.00 97.44 292 GLU A O 1
ATOM 2166 N N . LEU A 1 293 ? -14.490 -4.411 3.701 1.00 98.00 293 LEU A N 1
ATOM 2167 C CA . LEU A 1 293 ? -13.529 -3.541 4.365 1.00 98.00 293 LEU A CA 1
ATOM 2168 C C . LEU A 1 293 ? -12.330 -3.327 3.444 1.00 98.00 293 LEU A C 1
ATOM 2170 O O . LEU A 1 293 ? -11.665 -4.284 3.041 1.00 98.00 293 LEU A O 1
ATOM 2174 N N . THR A 1 294 ? -12.022 -2.066 3.156 1.00 97.88 294 THR A N 1
ATOM 2175 C CA . THR A 1 294 ? -10.801 -1.655 2.455 1.00 97.88 294 THR A CA 1
ATOM 2176 C C . THR A 1 294 ? -9.978 -0.754 3.363 1.00 97.88 294 THR A C 1
ATOM 2178 O O . THR A 1 294 ? -10.496 0.226 3.892 1.00 97.88 294 THR A O 1
ATOM 2181 N N . ILE A 1 295 ? -8.693 -1.057 3.533 1.00 98.25 295 ILE A N 1
ATOM 2182 C CA . ILE A 1 295 ? -7.751 -0.239 4.303 1.00 98.25 295 ILE A CA 1
ATOM 2183 C C . ILE A 1 295 ? -6.602 0.163 3.379 1.00 98.25 295 ILE A C 1
ATOM 2185 O O . ILE A 1 295 ? -5.996 -0.693 2.735 1.00 98.25 295 ILE A O 1
ATOM 2189 N N . GLY A 1 296 ? -6.313 1.459 3.309 1.00 97.62 296 GLY A N 1
ATOM 2190 C CA . GLY A 1 296 ? -5.270 2.048 2.479 1.00 97.62 296 GLY A CA 1
ATOM 2191 C C . GLY A 1 296 ? -4.240 2.820 3.299 1.00 97.62 296 GLY A C 1
ATOM 2192 O O . GLY A 1 296 ? -4.584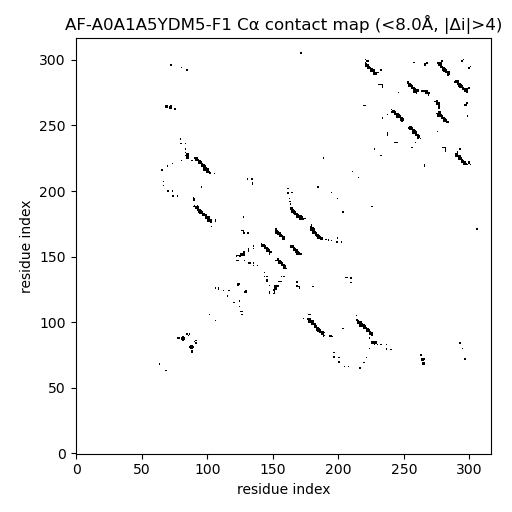 3.490 4.272 1.00 97.62 296 GLY A O 1
ATOM 2193 N N . VAL A 1 297 ? -2.978 2.753 2.882 1.00 97.12 297 VAL A N 1
ATOM 2194 C CA . VAL A 1 297 ? -1.862 3.536 3.427 1.00 97.12 297 VAL A CA 1
ATOM 2195 C C . VAL A 1 297 ? -1.069 4.119 2.249 1.00 97.12 297 VAL A C 1
ATOM 2197 O O . VAL A 1 297 ? -0.569 3.343 1.444 1.00 97.12 297 VAL A O 1
ATOM 2200 N N . PRO A 1 298 ? -0.916 5.448 2.107 1.00 94.00 298 PRO A N 1
ATOM 2201 C CA . PRO A 1 298 ? -1.515 6.475 2.953 1.00 94.00 298 PRO A CA 1
ATOM 2202 C C . PRO A 1 298 ? -3.021 6.664 2.719 1.00 94.00 298 PRO A C 1
ATOM 2204 O O . PRO A 1 298 ? -3.752 6.912 3.671 1.00 94.00 298 PRO A O 1
ATOM 2207 N N . LEU A 1 299 ? -3.478 6.544 1.472 1.00 93.44 299 LEU A N 1
ATOM 2208 C CA . LEU A 1 299 ? -4.874 6.702 1.062 1.00 93.44 299 LEU A CA 1
ATOM 2209 C C . LEU A 1 299 ? -5.277 5.515 0.185 1.00 93.44 299 LEU A C 1
ATOM 2211 O O . LEU A 1 299 ? -4.423 4.880 -0.438 1.00 93.44 299 LEU A O 1
ATOM 2215 N N . ILE A 1 300 ? -6.576 5.228 0.123 1.00 89.31 300 ILE A N 1
ATOM 2216 C CA . ILE A 1 300 ? -7.140 4.284 -0.839 1.00 89.31 300 ILE A CA 1
ATOM 2217 C C . ILE A 1 300 ? -7.065 4.969 -2.204 1.00 89.31 300 ILE A C 1
ATOM 2219 O O . ILE A 1 300 ? -7.928 5.765 -2.572 1.00 89.31 300 ILE A O 1
ATOM 2223 N N . SER A 1 301 ? -5.995 4.701 -2.947 1.00 76.38 301 SER A N 1
ATOM 2224 C CA . SER A 1 301 ? -5.911 5.105 -4.344 1.00 76.38 301 SER A CA 1
ATOM 2225 C C . SER A 1 301 ? -6.929 4.296 -5.148 1.00 76.38 301 SER A C 1
ATOM 2227 O O . SER A 1 301 ? -7.057 3.076 -4.988 1.00 76.38 301 SER A O 1
ATOM 2229 N N . GLY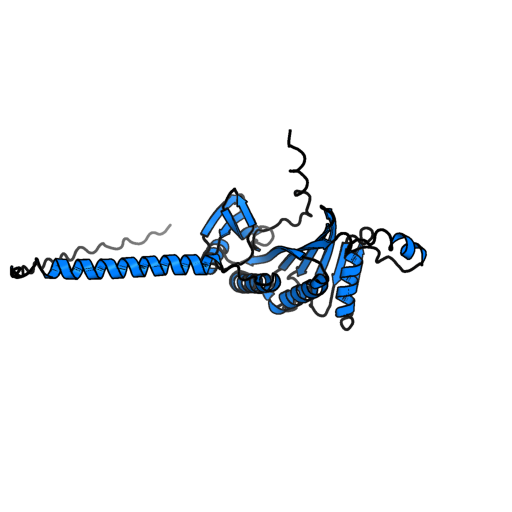 A 1 302 ? -7.705 4.990 -5.983 1.00 64.88 302 GLY A N 1
ATOM 2230 C CA . GLY A 1 302 ? -8.540 4.318 -6.971 1.00 64.88 302 GLY A CA 1
ATOM 2231 C C . GLY A 1 302 ? -7.663 3.495 -7.913 1.00 64.88 302 GLY A C 1
ATOM 2232 O O . GLY A 1 302 ? -6.521 3.867 -8.180 1.00 64.88 302 GLY A O 1
ATOM 2233 N N . ASP A 1 303 ? -8.208 2.413 -8.466 1.00 51.44 303 ASP A N 1
ATOM 2234 C CA . ASP A 1 303 ? -7.533 1.571 -9.472 1.00 51.44 303 ASP A CA 1
ATOM 2235 C C . ASP A 1 303 ? -7.355 2.286 -10.833 1.00 51.44 303 ASP A C 1
ATOM 2237 O O . ASP A 1 303 ? -7.061 1.671 -11.856 1.00 51.44 303 ASP A O 1
ATOM 2241 N N . PHE A 1 304 ? -7.532 3.609 -10.867 1.00 38.84 304 PHE A N 1
ATOM 2242 C CA . PHE A 1 304 ? -7.417 4.419 -12.064 1.00 38.84 304 PHE A CA 1
ATOM 2243 C C . PHE A 1 304 ? -5.959 4.826 -12.271 1.00 38.84 304 PHE A C 1
ATOM 2245 O O . PHE A 1 304 ? -5.324 5.456 -11.420 1.00 38.84 304 PHE A O 1
ATOM 2252 N N . GLY A 1 305 ? -5.433 4.422 -13.428 1.00 35.16 305 GLY A N 1
ATOM 2253 C CA . GLY A 1 305 ? -4.147 4.854 -13.952 1.00 35.16 305 GLY A CA 1
ATOM 2254 C C . GLY A 1 305 ? -3.964 6.360 -13.793 1.00 35.16 305 GLY A C 1
ATOM 2255 O O . GLY A 1 305 ? -4.899 7.140 -13.958 1.00 35.16 305 GLY A O 1
ATOM 2256 N N . GLY A 1 306 ? -2.747 6.759 -13.430 1.00 36.56 306 GLY A N 1
ATOM 2257 C CA . GLY A 1 306 ? -2.413 8.162 -13.267 1.00 36.56 306 GLY A CA 1
ATOM 2258 C C . GLY A 1 306 ? -2.686 8.933 -14.554 1.00 36.56 306 GLY A C 1
ATOM 2259 O O . GLY A 1 306 ? -2.029 8.701 -15.563 1.00 36.56 306 GLY A O 1
ATOM 2260 N N . THR A 1 307 ? -3.626 9.869 -14.500 1.00 35.53 307 THR A N 1
ATOM 2261 C CA . THR A 1 307 ? -3.731 10.952 -15.487 1.00 35.53 307 THR A CA 1
ATOM 2262 C C . THR A 1 307 ? -3.816 12.343 -14.862 1.00 35.53 307 THR A C 1
ATOM 2264 O O . THR A 1 307 ? -3.655 13.323 -15.580 1.00 35.53 307 THR A O 1
ATOM 2267 N N . ASP A 1 308 ? -3.943 12.479 -13.538 1.00 34.44 308 ASP A N 1
ATOM 2268 C CA . ASP A 1 308 ? -4.273 13.788 -12.947 1.00 34.44 308 ASP A CA 1
ATOM 2269 C C . ASP A 1 308 ? -3.071 14.613 -12.452 1.00 34.44 308 ASP A C 1
ATOM 2271 O O . ASP A 1 308 ? -3.245 15.712 -11.931 1.00 34.44 308 ASP A O 1
ATOM 2275 N N . ALA A 1 309 ? -1.834 14.161 -12.682 1.00 38.06 309 ALA A N 1
ATOM 2276 C CA . ALA A 1 309 ? -0.645 14.970 -12.389 1.00 38.06 309 ALA A CA 1
ATOM 2277 C C . ALA A 1 309 ? -0.290 15.992 -13.495 1.00 38.06 309 ALA A C 1
ATOM 2279 O O . ALA A 1 309 ? 0.541 16.865 -13.262 1.00 38.06 309 ALA A O 1
ATOM 2280 N N . VAL A 1 310 ? -0.928 15.946 -14.674 1.00 41.00 310 VAL A N 1
ATOM 2281 C CA . VAL A 1 310 ? -0.573 16.824 -15.815 1.00 41.00 310 VAL A CA 1
ATOM 2282 C C . VAL A 1 310 ? -1.423 18.108 -15.883 1.00 41.00 310 VAL A C 1
ATOM 2284 O O . VAL A 1 310 ? -1.064 19.059 -16.575 1.00 41.00 310 VAL A O 1
ATOM 2287 N N . THR A 1 311 ? -2.515 18.223 -15.122 1.00 34.62 311 THR A N 1
ATOM 2288 C CA . THR A 1 311 ? -3.502 19.302 -15.351 1.00 34.62 311 THR A CA 1
ATOM 2289 C C . THR A 1 311 ? -3.203 20.626 -14.626 1.00 34.62 311 THR A C 1
ATOM 2291 O O . THR A 1 311 ? -3.831 21.635 -14.929 1.00 34.62 311 THR A O 1
ATOM 2294 N N . ASN A 1 312 ? -2.208 20.696 -13.731 1.00 32.88 312 ASN A N 1
ATOM 2295 C CA . ASN A 1 312 ? -1.912 21.930 -12.975 1.00 32.88 312 ASN A CA 1
ATOM 2296 C C . ASN A 1 312 ? -0.717 22.758 -13.486 1.00 32.88 312 ASN A C 1
ATOM 2298 O O . ASN A 1 312 ? -0.358 23.749 -12.855 1.00 32.88 312 ASN A O 1
ATOM 2302 N N . ALA A 1 313 ? -0.136 22.423 -14.643 1.00 37.38 313 ALA A N 1
ATOM 2303 C CA . ALA A 1 313 ? 0.961 23.199 -15.240 1.00 37.38 313 ALA A CA 1
ATOM 2304 C C . ALA A 1 313 ? 0.536 24.155 -16.379 1.00 37.38 313 ALA A C 1
ATOM 2306 O O . ALA A 1 313 ? 1.396 24.820 -16.952 1.00 37.38 313 ALA A O 1
ATOM 2307 N N . GLN A 1 314 ? -0.759 24.254 -16.719 1.00 33.06 314 GLN A N 1
ATOM 2308 C CA . GLN A 1 314 ? -1.225 25.084 -17.849 1.00 33.06 314 GLN A CA 1
ATOM 2309 C C . GLN A 1 314 ? -2.090 26.305 -17.500 1.00 33.06 314 GLN A C 1
ATOM 2311 O O . GLN A 1 314 ? -2.425 27.055 -18.408 1.00 33.06 314 GLN A O 1
ATOM 2316 N N . ASN A 1 315 ? -2.374 26.585 -16.224 1.00 35.84 315 ASN A N 1
ATOM 2317 C CA . ASN A 1 315 ? -3.153 27.773 -15.835 1.00 35.84 315 ASN A CA 1
ATOM 2318 C C . ASN A 1 315 ? -2.339 28.771 -14.997 1.00 35.84 315 ASN A C 1
ATOM 2320 O O . ASN A 1 315 ? -2.756 29.179 -13.915 1.00 35.84 315 ASN A O 1
ATOM 2324 N N . GLY A 1 316 ? -1.166 29.152 -15.504 1.00 36.31 316 GLY A N 1
ATOM 2325 C CA . GLY A 1 316 ? -0.485 30.383 -15.107 1.00 36.31 316 GLY A CA 1
ATOM 2326 C C . GLY A 1 316 ? -0.597 31.404 -16.234 1.00 36.31 316 GLY A C 1
ATOM 2327 O O . GLY A 1 316 ? 0.226 31.376 -17.148 1.00 36.31 316 GLY A O 1
ATOM 2328 N N . GLU A 1 317 ? -1.632 32.246 -16.179 1.00 36.25 317 GLU A N 1
ATOM 2329 C CA . GLU A 1 317 ? -1.622 33.572 -16.820 1.00 36.25 317 GLU A CA 1
ATOM 2330 C C . GLU A 1 317 ? -0.635 34.508 -16.108 1.00 36.25 317 GLU A C 1
ATOM 2332 O O . GLU A 1 317 ? -0.523 34.418 -14.860 1.00 36.25 317 GLU A O 1
#

Radius of gyration: 28.92 Å; Cα contacts (8 Å, |Δi|>4): 496; chains: 1; bounding box: 64×55×102 Å

pLDDT: mean 78.86, std 19.25, range [32.88, 98.31]